Protein AF-0000000066043868 (afdb_homodimer)

Secondary structure (DSSP, 8-state):
-PPPHHHHHHHHHHHHHHHHHT-HHHHHTTEEEEEEEEEESGGG-PPPEEHHHHHHHHHHHHHH-EEEEEEEEEEEEEGGGTEEEEEEEEEEEETTEEEEEEEEEEEEE-TTSSSEEEEEEEE-HHHHHHHHHHHHHHHHHTT---SS---/-PPPHHHHHHHHHHHHHHHHHT-HHHHHTTEEEEEEEEEESGGG-PPPEEHHHHHHHHHHHHHH-EEEEEEEEEEEEEGGGTEEEEEEEEEEEETTEEEEEEEEEEEEE-TTSSSEEEEEEEE-HHHHHHHHHHHHHHHHHTT---SS---

Radius of gyration: 20.14 Å; Cα contacts (8 Å, |Δi|>4): 597; chains: 2; bounding box: 54×50×41 Å

InterPro domains:
  IPR032710 NTF2-like domain superfamily [SSF54427] (1-132)
  IPR050977 Fungal Meroterpenoid Biosynthesis Isomerase [PTHR39598] (10-141)

Sequence (302 aa):
MPAPAEVQAATLEKFIQGWAGWTPDGFLANWSEDCTQKTLPFSSGVPLRTRADTEKLFPVLMSLMSNFTLDIHNVVHDAPQGKAVIYALTKADTPFGPYRNEHAIFLWFNEIGDRVQKIEEMFDAVVMQEFLPKLDKYVADNKMQLGAKFSMPAPAEVQAATLEKFIQGWAGWTPDGFLANWSEDCTQKTLPFSSGVPLRTRADTEKLFPVLMSLMSNFTLDIHNVVHDAPQGKAVIYALTKADTPFGPYRNEHAIFLWFNEIGDRVQKIEEMFDAVVMQEFLPKLDKYVADNKMQLGAKFS

pLDDT: mean 93.19, std 9.61, range [39.97, 98.88]

Organism: Aspergillus novofumigatus (strain IBT 16806) (NCBI:txid1392255)

Nearest PDB structures (foldseek):
  7f0o-assembly1_A  TM=9.649E-01  e=3.159E-27  Aspergillus novofumigatus
  7f11-assembly1_B  TM=9.345E-01  e=1.795E-27  Aspergillus novofumigatus
  7f0z-assembly1_A  TM=9.864E-01  e=2.355E-26  Aspergillus novofumigatus
  7f0y-assembly1_B  TM=9.053E-01  e=1.180E-26  Aspergillus novofumigatus
  7f14-assembly1_B  TM=9.578E-01  e=7.275E-23  Diaporthe longicolla

Solvent-accessible surface area (backbone atoms only — not comparable to full-atom values): 15535 Å² total; per-residue (Å²): 118,55,26,58,53,69,46,34,51,51,33,50,49,48,44,53,50,12,55,52,65,62,39,58,65,50,42,51,64,43,46,37,85,78,14,37,39,35,51,29,53,72,84,71,66,44,67,79,34,44,42,72,53,46,65,45,32,44,51,54,54,47,71,49,42,40,82,62,44,67,45,81,74,44,79,42,55,11,38,86,74,29,33,35,36,36,35,34,38,39,37,28,39,38,95,90,45,78,43,66,48,41,35,45,36,38,39,30,43,37,60,77,10,70,26,38,34,35,38,41,35,31,45,42,41,54,50,47,65,59,46,50,62,53,50,51,50,50,32,60,76,66,69,52,78,45,71,71,69,82,116,119,54,26,58,52,69,44,34,51,51,32,51,49,49,44,52,50,12,56,52,64,63,39,57,66,49,43,50,62,44,44,36,86,79,15,36,39,34,51,29,53,72,84,72,66,46,67,78,33,44,42,72,54,45,65,45,32,44,51,54,55,48,72,50,42,41,80,62,45,67,45,80,76,44,78,42,56,11,38,85,74,30,33,35,37,37,34,34,38,38,37,27,40,38,94,90,43,79,43,66,47,41,35,45,36,38,40,29,42,37,61,76,11,68,27,36,34,37,38,40,33,32,45,42,41,56,50,48,65,59,45,50,61,53,50,52,50,50,34,60,74,65,68,51,78,47,76,68,70,82,118

Foldseek 3Di:
DAADPVLLVVLVVQCVVLVAVLDLCSNCVFADQFEKEAEDDVVVVFDIDGPVLSSLQSNVVSVFWAPKGKAWDDKDDDRVQQKIWTWIWMWTAGPVGIAIKIKIKIFGADRNNRHTRYIYMYIPVVRCVVVLVVVVVVCVVVVHCSPDRRD/DAADPVLLVVLVVQCVVLVAVLDLCSNCVFADQFEKEAEDDVVVVFDIDGPVLSSLQSNVVSVFWAPKGKAWDDKDDDRVQQKIWTWIWMWTAGPVGIAIKIKIKIFGADRNNRHTRYIYMYIPVVRCVVVLVVVVVVCVVVVHCSPDRRD

Structure (mmCIF, N/CA/C/O backbone):
data_AF-0000000066043868-model_v1
#
loop_
_entity.id
_entity.type
_entity.pdbx_description
1 polymer 'Monooxygenase nsrQ'
#
loop_
_atom_site.group_PDB
_atom_site.id
_atom_site.type_symbol
_atom_site.label_atom_id
_atom_site.label_alt_id
_atom_site.label_comp_id
_atom_site.label_asym_id
_atom_site.label_entity_id
_atom_site.label_seq_id
_atom_site.pdbx_PDB_ins_code
_atom_site.Cartn_x
_atom_site.Cartn_y
_atom_site.Cartn_z
_atom_site.occupancy
_atom_site.B_iso_or_equiv
_atom_site.auth_seq_id
_atom_site.auth_comp_id
_atom_site.auth_asym_id
_atom_site.auth_atom_id
_atom_site.pdbx_PDB_model_num
ATOM 1 N N . MET A 1 1 ? -21.188 -10.555 13.32 1 78.5 1 MET A N 1
ATOM 2 C CA . MET A 1 1 ? -21.25 -10.586 11.867 1 78.5 1 MET A CA 1
ATOM 3 C C . MET A 1 1 ? -20.984 -9.203 11.273 1 78.5 1 MET A C 1
ATOM 5 O O . MET A 1 1 ? -21.297 -8.188 11.891 1 78.5 1 MET A O 1
ATOM 9 N N . PRO A 1 2 ? -20.234 -9.211 10.078 1 87.12 2 PRO A N 1
ATOM 10 C CA . PRO A 1 2 ? -19.984 -7.879 9.516 1 87.12 2 PRO A CA 1
ATOM 11 C C . PRO A 1 2 ? -21.281 -7.188 9.07 1 87.12 2 PRO A C 1
ATOM 13 O O . PRO A 1 2 ? -22.266 -7.855 8.773 1 87.12 2 PRO A O 1
ATOM 16 N N . ALA A 1 3 ? -21.297 -5.914 9.156 1 92.94 3 ALA A N 1
ATOM 17 C CA . ALA A 1 3 ? -22.422 -5.086 8.734 1 92.94 3 ALA A CA 1
ATOM 18 C C . ALA A 1 3 ? -22.734 -5.301 7.254 1 92.94 3 ALA A C 1
ATOM 20 O O . ALA A 1 3 ? -21.875 -5.766 6.496 1 92.94 3 ALA A O 1
ATOM 21 N N . PRO A 1 4 ? -23.984 -5.027 6.926 1 96.06 4 PRO A N 1
ATOM 22 C CA . PRO A 1 4 ? -24.328 -5.109 5.504 1 96.06 4 PRO A CA 1
ATOM 23 C C . PRO A 1 4 ? -23.391 -4.285 4.621 1 96.06 4 PRO A C 1
ATOM 25 O O . PRO A 1 4 ? -22.938 -3.217 5.027 1 96.06 4 PRO A O 1
ATOM 28 N N . ALA A 1 5 ? -23.156 -4.801 3.406 1 96.69 5 ALA A N 1
ATOM 29 C CA . ALA A 1 5 ? -22.234 -4.199 2.453 1 96.69 5 ALA A CA 1
ATOM 30 C C . ALA A 1 5 ? -22.609 -2.748 2.166 1 96.69 5 ALA A C 1
ATOM 32 O O . ALA A 1 5 ? -21.734 -1.889 2.037 1 96.69 5 ALA A O 1
ATOM 33 N N . GLU A 1 6 ? -23.859 -2.5 2.062 1 97.56 6 GLU A N 1
ATOM 34 C CA . GLU A 1 6 ? -24.328 -1.166 1.699 1 97.56 6 GLU A CA 1
ATOM 35 C C . GLU A 1 6 ? -24.016 -0.151 2.793 1 97.56 6 GLU A C 1
ATOM 37 O O . GLU A 1 6 ? -23.688 1 2.502 1 97.56 6 GLU A O 1
ATOM 42 N N . VAL A 1 7 ? -24.109 -0.571 4.047 1 98.19 7 VAL A N 1
ATOM 43 C CA . VAL A 1 7 ? -23.781 0.302 5.172 1 98.19 7 VAL A CA 1
ATOM 44 C C . VAL A 1 7 ? -22.297 0.6 5.184 1 98.19 7 VAL A C 1
ATOM 46 O O . VAL A 1 7 ? -21.875 1.754 5.336 1 98.19 7 VAL A O 1
ATOM 49 N N . GLN A 1 8 ? -21.5 -0.396 4.996 1 98.25 8 GLN A N 1
ATOM 50 C CA . GLN A 1 8 ? -20.047 -0.227 4.941 1 98.25 8 GLN A CA 1
ATOM 51 C C . GLN A 1 8 ? -19.656 0.684 3.783 1 98.25 8 GLN A C 1
ATOM 53 O O . GLN A 1 8 ? -18.797 1.557 3.943 1 98.25 8 GLN A O 1
ATOM 58 N N . ALA A 1 9 ? -20.25 0.47 2.65 1 98.31 9 ALA A N 1
ATOM 59 C CA . ALA A 1 9 ? -19.953 1.271 1.469 1 98.31 9 ALA A CA 1
ATOM 60 C C . ALA A 1 9 ? -20.266 2.744 1.705 1 98.31 9 ALA A C 1
ATOM 62 O O . ALA A 1 9 ? -19.531 3.627 1.251 1 98.31 9 ALA A O 1
ATOM 63 N N . ALA A 1 10 ? -21.344 2.986 2.383 1 98.5 10 ALA A N 1
ATOM 64 C CA . ALA A 1 10 ? -21.688 4.363 2.721 1 98.5 10 ALA A CA 1
ATOM 65 C C . ALA A 1 10 ? -20.656 4.984 3.648 1 98.5 10 ALA A C 1
ATOM 67 O O . ALA A 1 10 ? -20.281 6.152 3.484 1 98.5 10 ALA A O 1
ATOM 68 N N . THR A 1 11 ? -20.203 4.223 4.613 1 98.5 11 THR A N 1
ATOM 69 C CA . THR A 1 11 ? -19.156 4.691 5.527 1 98.5 11 THR A CA 1
ATOM 70 C C . THR A 1 11 ? -17.859 4.949 4.777 1 98.5 11 THR A C 1
ATOM 72 O O . THR A 1 11 ? -17.172 5.949 5.027 1 98.5 11 THR A O 1
ATOM 75 N N . LEU A 1 12 ? -17.547 4.051 3.895 1 98.62 12 LEU A N 1
ATOM 76 C CA . LEU A 1 12 ? -16.359 4.215 3.059 1 98.62 12 LEU A CA 1
ATOM 77 C C . LEU A 1 12 ? -16.438 5.504 2.25 1 98.62 12 LEU A C 1
ATOM 79 O O . LEU A 1 12 ? -15.469 6.258 2.18 1 98.62 12 LEU A O 1
ATOM 83 N N . GLU A 1 13 ? -17.562 5.758 1.692 1 98.31 13 GLU A N 1
ATOM 84 C CA . GLU A 1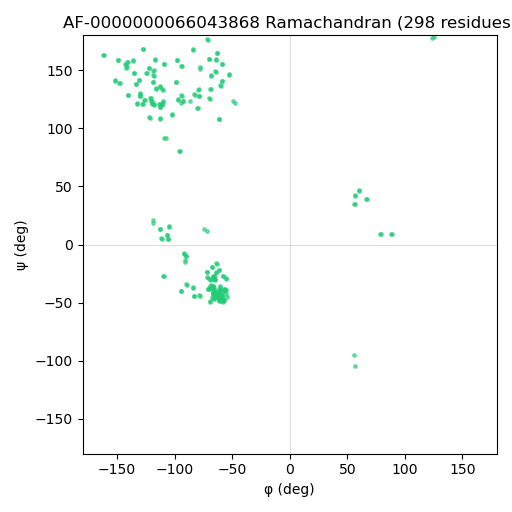 13 ? -17.766 6.984 0.931 1 98.31 13 GLU A CA 1
ATOM 85 C C . GLU A 1 13 ? -17.625 8.219 1.822 1 98.31 13 GLU A C 1
ATOM 87 O O . GLU A 1 13 ? -17.016 9.211 1.428 1 98.31 13 GLU A O 1
ATOM 92 N N . LYS A 1 14 ? -18.172 8.164 2.982 1 98 14 LYS A N 1
ATOM 93 C CA . LYS A 1 14 ? -18.031 9.258 3.936 1 98 14 LYS A CA 1
ATOM 94 C C . LYS A 1 14 ? -16.562 9.492 4.301 1 98 14 LYS A C 1
ATOM 96 O O . LYS A 1 14 ? -16.141 10.633 4.453 1 98 14 LYS A O 1
ATOM 101 N N . PHE A 1 15 ? -15.859 8.445 4.488 1 98.19 15 PHE A N 1
ATOM 102 C CA . PHE A 1 15 ? -14.438 8.547 4.789 1 98.19 15 PHE A CA 1
ATOM 103 C C . PHE A 1 15 ? -13.695 9.266 3.668 1 98.19 15 PHE A C 1
ATOM 105 O O . PHE A 1 15 ? -12.922 10.195 3.924 1 98.19 15 PHE A O 1
ATOM 112 N N . ILE A 1 16 ? -13.945 8.836 2.436 1 98.38 16 ILE A N 1
ATOM 113 C CA . ILE A 1 16 ? -13.289 9.422 1.274 1 98.38 16 ILE A CA 1
ATOM 114 C C . ILE A 1 16 ? -13.672 10.898 1.159 1 98.38 16 ILE A C 1
ATOM 116 O O . ILE A 1 16 ? -12.812 11.742 0.91 1 98.38 16 ILE A O 1
ATOM 120 N N . GLN A 1 17 ? -14.945 11.227 1.379 1 97.75 17 GLN A N 1
ATOM 121 C CA . GLN A 1 17 ? -15.406 12.609 1.325 1 97.75 17 GLN A CA 1
ATOM 122 C C . GLN A 1 17 ? -14.758 13.453 2.422 1 97.75 17 GLN A C 1
ATOM 124 O O . GLN A 1 17 ? -14.375 14.602 2.188 1 97.75 17 GLN A O 1
ATOM 129 N N . GLY A 1 18 ? -14.695 12.898 3.613 1 96.75 18 GLY A N 1
ATOM 130 C CA . GLY A 1 18 ? -13.992 13.586 4.691 1 96.75 18 GLY A CA 1
ATOM 131 C C . GLY A 1 18 ? -12.531 13.844 4.379 1 96.75 18 GLY A C 1
ATOM 132 O O . GLY A 1 18 ? -12.023 14.938 4.652 1 96.75 18 GLY A O 1
ATOM 133 N N . TRP A 1 19 ? -11.883 12.836 3.822 1 96.75 19 TRP A N 1
ATOM 134 C CA . TRP A 1 19 ? -10.492 12.969 3.404 1 96.75 19 TRP A CA 1
ATOM 135 C C . TRP A 1 19 ? -10.344 14.055 2.344 1 96.75 19 TRP A C 1
ATOM 137 O O . TRP A 1 19 ? -9.484 14.93 2.457 1 96.75 19 TRP A O 1
ATOM 147 N N . ALA A 1 20 ? -11.227 14.078 1.383 1 97.06 20 ALA A N 1
ATOM 148 C CA . ALA A 1 20 ? -11.172 15.031 0.277 1 97.06 20 ALA A CA 1
ATOM 149 C C . ALA A 1 20 ? -11.461 16.453 0.76 1 97.06 20 ALA A C 1
ATOM 151 O O . ALA A 1 20 ? -10.891 17.406 0.242 1 97.06 20 ALA A O 1
ATOM 152 N N . GLY A 1 21 ? -12.312 16.562 1.702 1 95.38 21 GLY A N 1
ATOM 153 C CA . GLY A 1 21 ? -12.688 17.859 2.234 1 95.38 21 GLY A CA 1
ATOM 154 C C . GLY A 1 21 ? -11.57 18.531 3.01 1 95.38 21 GLY A C 1
ATOM 155 O O . GLY A 1 21 ? -11.539 19.75 3.121 1 95.38 21 GLY A O 1
ATOM 156 N N . TRP A 1 22 ? -10.766 17.766 3.59 1 95.38 22 TRP A N 1
ATOM 157 C CA . TRP A 1 22 ? -9.516 18.156 4.219 1 95.38 22 TRP A CA 1
ATOM 158 C C . TRP A 1 22 ? -9.766 19.172 5.34 1 95.38 22 TRP A C 1
ATOM 160 O O . TRP A 1 22 ? -9.109 20.203 5.402 1 95.38 22 TRP A O 1
ATOM 170 N N . THR A 1 23 ? -10.727 18.938 6.207 1 93.81 23 THR A N 1
ATOM 171 C CA . THR A 1 23 ? -10.953 19.594 7.488 1 93.81 23 THR A CA 1
ATOM 172 C C . THR A 1 23 ? -10.859 18.594 8.633 1 93.81 23 THR A C 1
ATOM 174 O O . THR A 1 23 ? -11.25 17.438 8.484 1 93.81 23 THR A O 1
ATOM 177 N N . PRO A 1 24 ? -10.352 19.062 9.727 1 90.31 24 PRO A N 1
ATOM 178 C CA . PRO A 1 24 ? -10.188 18.125 10.836 1 90.31 24 PRO A CA 1
ATOM 179 C C . PRO A 1 24 ? -11.508 17.453 11.227 1 90.31 24 PRO A C 1
ATOM 181 O O . PRO A 1 24 ? -11.555 16.234 11.383 1 90.31 24 PRO A O 1
ATOM 184 N N . ASP A 1 25 ? -12.555 18.172 11.383 1 90.94 25 ASP A N 1
ATOM 185 C CA . ASP A 1 25 ? -13.844 17.625 11.789 1 90.94 25 ASP A CA 1
ATOM 186 C C . ASP A 1 25 ? -14.398 16.672 10.727 1 90.94 25 ASP A C 1
ATOM 188 O O . ASP A 1 25 ? -14.906 15.594 11.055 1 90.94 25 ASP A O 1
ATOM 192 N N . GLY A 1 26 ? -14.273 17.062 9.531 1 93.38 26 GLY A N 1
ATOM 193 C CA . GLY A 1 26 ? -14.773 16.234 8.445 1 93.38 26 GLY A CA 1
ATOM 194 C C . GLY A 1 26 ? -14.023 14.914 8.305 1 93.38 26 GLY A C 1
ATOM 195 O O . GLY A 1 26 ? -14.625 13.867 8.078 1 93.38 26 GLY A O 1
ATOM 196 N N . PHE A 1 27 ? -12.758 14.992 8.469 1 93.56 27 PHE A N 1
ATOM 197 C CA . PHE A 1 27 ? -11.906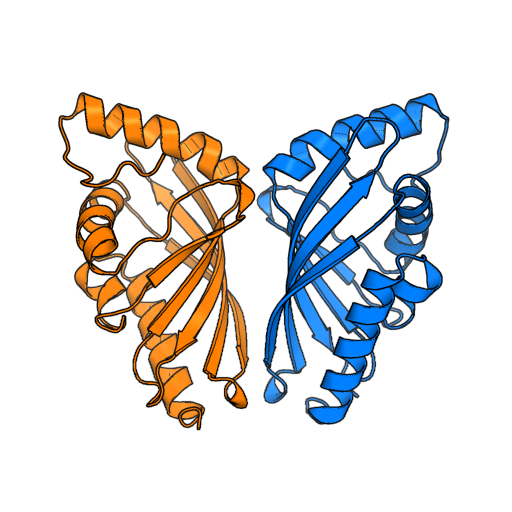 13.82 8.297 1 93.56 27 PHE A CA 1
ATOM 198 C C . PHE A 1 27 ? -12.148 12.812 9.414 1 93.56 27 PHE A C 1
ATOM 200 O O . PHE A 1 27 ? -12.234 11.609 9.156 1 93.56 27 PHE A O 1
ATOM 207 N N . LEU A 1 28 ? -12.344 13.266 10.602 1 94.56 28 LEU A N 1
ATOM 208 C CA . LEU A 1 28 ? -12.438 12.391 11.766 1 94.56 28 LEU A CA 1
ATOM 209 C C . LEU A 1 28 ? -13.883 12 12.039 1 94.56 28 LEU A C 1
ATOM 211 O O . LEU A 1 28 ? -14.156 11.141 12.875 1 94.56 28 LEU A O 1
ATOM 215 N N . ALA A 1 29 ? -14.805 12.602 11.336 1 94.06 29 ALA A N 1
ATOM 216 C CA . ALA A 1 29 ? -16.234 12.508 11.625 1 94.06 29 ALA A CA 1
ATOM 217 C C . ALA A 1 29 ? -16.688 11.055 11.664 1 94.06 29 ALA A C 1
ATOM 219 O O . ALA A 1 29 ? -17.547 10.688 12.469 1 94.06 29 ALA A O 1
ATOM 220 N N . ASN A 1 30 ? -16.016 10.234 10.914 1 94.75 30 ASN A N 1
ATOM 221 C CA . ASN A 1 30 ? -16.531 8.875 10.82 1 94.75 30 ASN A CA 1
ATOM 222 C C . ASN A 1 30 ? -15.586 7.871 11.477 1 94.75 30 ASN A C 1
ATOM 224 O O . ASN A 1 30 ? -15.703 6.664 11.25 1 94.75 30 ASN A O 1
ATOM 228 N N . TRP A 1 31 ? -14.688 8.297 12.188 1 97.44 31 TRP A N 1
ATOM 229 C CA . TRP A 1 31 ? -13.883 7.426 13.031 1 97.44 31 TRP A CA 1
ATOM 230 C C . TRP A 1 31 ? -14.633 7.059 14.305 1 97.44 31 TRP A C 1
ATOM 232 O O . TRP A 1 31 ? -15.281 7.91 14.914 1 97.44 31 TRP A O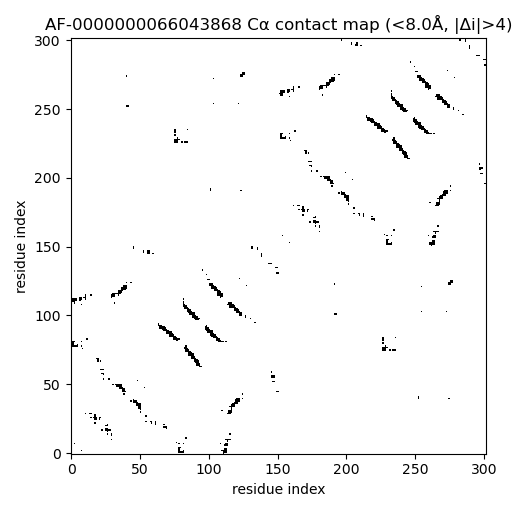 1
ATOM 242 N N . SER A 1 32 ? -14.609 5.812 14.648 1 97.75 32 SER A N 1
ATOM 243 C CA . SER A 1 32 ? -15.133 5.457 15.961 1 97.75 32 SER A CA 1
ATOM 244 C C . SER A 1 32 ? -14.305 6.094 17.078 1 97.75 32 SER A C 1
ATOM 246 O O . SER A 1 32 ? -13.164 6.512 16.844 1 97.75 32 SER A O 1
ATOM 248 N N . GLU A 1 33 ? -14.789 6.129 18.281 1 95.62 33 GLU A N 1
ATOM 249 C CA . GLU A 1 33 ? -14.117 6.766 19.406 1 95.62 33 GLU A CA 1
ATOM 250 C C . GLU A 1 33 ? -12.828 6.039 19.766 1 95.62 33 GLU A C 1
ATOM 252 O O . GLU A 1 33 ? -11.867 6.656 20.234 1 95.62 33 GLU A O 1
ATOM 257 N N . ASP A 1 34 ? -12.797 4.793 19.484 1 96.94 34 ASP A N 1
ATOM 258 C CA . ASP A 1 34 ? -11.633 3.984 19.828 1 96.94 34 ASP A CA 1
ATOM 259 C C . ASP A 1 34 ? -10.789 3.67 18.594 1 96.94 34 ASP A C 1
ATOM 261 O O . ASP A 1 34 ? -9.984 2.736 18.609 1 96.94 34 ASP A O 1
ATOM 265 N N . CYS A 1 35 ? -11.023 4.387 17.531 1 98.06 35 CYS A N 1
ATOM 266 C CA . CYS A 1 35 ? -10.273 4.148 16.312 1 98.06 35 CYS A CA 1
ATOM 267 C C . CYS A 1 35 ? -8.781 4.328 16.531 1 98.06 35 CYS A C 1
ATOM 269 O O . CYS A 1 35 ? -8.359 5.25 17.234 1 98.06 35 CYS A O 1
ATOM 271 N N . THR A 1 36 ? -7.926 3.461 15.914 1 97.94 36 THR A N 1
ATOM 272 C CA . THR A 1 36 ? -6.473 3.578 15.922 1 97.94 36 THR A CA 1
ATOM 273 C C . THR A 1 36 ? -5.922 3.652 14.5 1 97.94 36 THR A C 1
ATOM 275 O O . THR A 1 36 ? -6.547 3.154 13.562 1 97.94 36 THR A O 1
ATOM 278 N N . GLN A 1 37 ? -4.777 4.32 14.398 1 97.12 37 GLN A N 1
ATOM 279 C CA . GLN A 1 37 ? -4.094 4.453 13.117 1 97.12 37 GLN A CA 1
ATOM 280 C C . GLN A 1 37 ? -2.643 3.996 13.219 1 97.12 37 GLN A C 1
ATOM 282 O O . GLN A 1 37 ? -1.895 4.465 14.078 1 97.12 37 GLN A O 1
ATOM 287 N N . LYS A 1 38 ? -2.268 3.102 12.43 1 97.5 38 LYS A N 1
ATOM 288 C CA . LYS A 1 38 ? -0.889 2.637 12.305 1 97.5 38 LYS A CA 1
ATOM 289 C C . LYS A 1 38 ? -0.281 3.07 10.969 1 97.5 38 LYS A C 1
ATOM 291 O O . LYS A 1 38 ? -0.839 2.791 9.906 1 97.5 38 LYS A O 1
ATOM 296 N N . THR A 1 39 ? 0.828 3.789 11.094 1 95.88 39 THR A N 1
ATOM 297 C CA . THR A 1 39 ? 1.566 4.184 9.898 1 95.88 39 THR A CA 1
ATOM 298 C C . THR A 1 39 ? 2.412 3.023 9.375 1 95.88 39 THR A C 1
ATOM 300 O O . THR A 1 39 ? 3.143 2.391 10.141 1 95.88 39 THR A O 1
ATOM 303 N N . LEU A 1 40 ? 2.17 2.828 8.125 1 97.62 40 LEU A N 1
ATOM 304 C CA . LEU A 1 40 ? 3 1.879 7.395 1 97.62 40 LEU A CA 1
ATOM 305 C C . LEU A 1 40 ? 3.91 2.604 6.406 1 97.62 40 LEU A C 1
ATOM 307 O O . LEU A 1 40 ? 3.605 3.717 5.977 1 97.62 40 LEU A O 1
ATOM 311 N N . PRO A 1 41 ? 5.078 1.881 6.078 1 97.38 41 PRO A N 1
ATOM 312 C CA . PRO A 1 41 ? 5.5 0.542 6.492 1 97.38 41 PRO A CA 1
ATOM 313 C C . PRO A 1 41 ? 5.879 0.477 7.973 1 97.38 41 PRO A C 1
ATOM 315 O O . PRO A 1 41 ? 6.176 1.507 8.578 1 97.38 41 PRO A O 1
ATOM 318 N N . PHE A 1 42 ? 5.875 -0.705 8.539 1 96.31 42 PHE A N 1
ATOM 319 C CA . PHE A 1 42 ? 6.277 -0.92 9.922 1 96.31 42 PHE A CA 1
ATOM 320 C C . PHE A 1 42 ? 7.699 -0.429 10.156 1 96.31 42 PHE A C 1
ATOM 322 O O . PHE A 1 42 ? 8.023 0.046 11.25 1 96.31 42 PHE A O 1
ATOM 329 N N . SER A 1 43 ? 8.492 -0.422 9.188 1 92.81 43 SER A N 1
ATOM 330 C CA . SER A 1 43 ? 9.898 -0.041 9.273 1 92.81 43 SER A CA 1
ATOM 331 C C . SER A 1 43 ? 10.047 1.442 9.586 1 92.81 43 SER A C 1
ATOM 333 O O . SER A 1 43 ? 11.125 1.89 9.984 1 92.81 43 SER A O 1
ATOM 335 N N . SER A 1 44 ? 9.047 2.199 9.367 1 90.31 44 SER A N 1
ATOM 336 C CA . SER A 1 44 ? 9.102 3.627 9.664 1 90.31 44 SER A CA 1
ATOM 337 C C . SER A 1 44 ? 9.219 3.877 11.164 1 90.31 44 SER A C 1
ATOM 339 O O . SER A 1 44 ? 9.609 4.969 11.586 1 90.31 44 SER A O 1
ATOM 341 N N . GLY A 1 45 ? 8.703 2.934 11.953 1 90.62 45 GLY A N 1
ATOM 342 C CA . GLY A 1 45 ? 8.844 3.029 13.398 1 90.62 45 GLY A CA 1
ATOM 343 C C . GLY A 1 45 ? 7.859 3.994 14.031 1 90.62 45 GLY A C 1
ATOM 344 O O . GLY A 1 45 ? 7.965 4.309 15.219 1 90.62 45 GLY A O 1
ATOM 345 N N . VAL A 1 46 ? 6.879 4.492 13.281 1 89.19 46 VAL A N 1
ATOM 346 C CA . VAL A 1 46 ? 5.891 5.426 13.812 1 89.19 46 VAL A CA 1
ATOM 347 C C . VAL A 1 46 ? 4.969 4.699 14.789 1 89.19 46 VAL A C 1
ATOM 349 O O . VAL A 1 46 ? 4.422 3.643 14.469 1 89.19 46 VAL A O 1
ATOM 352 N N . PRO A 1 47 ? 4.863 5.199 15.945 1 92 47 PRO A N 1
ATOM 353 C CA . PRO A 1 47 ? 4 4.547 16.938 1 92 47 PRO A CA 1
ATOM 354 C C . PRO A 1 47 ? 2.527 4.555 16.531 1 92 47 PRO A C 1
ATOM 356 O O . PRO A 1 47 ? 2.117 5.379 15.703 1 92 47 PRO A O 1
ATOM 359 N N . LEU A 1 48 ? 1.804 3.594 17.172 1 95.88 48 LEU A N 1
ATOM 360 C CA . LEU A 1 48 ? 0.353 3.58 17.016 1 95.88 48 LEU A CA 1
ATOM 361 C C . LEU A 1 48 ? -0.258 4.879 17.531 1 95.88 48 LEU A C 1
ATOM 363 O O . LEU A 1 48 ? 0.13 5.379 18.594 1 95.88 48 LEU A O 1
ATOM 367 N N . ARG A 1 49 ? -1.247 5.445 16.766 1 94.75 49 ARG A N 1
ATOM 368 C CA . ARG A 1 49 ? -1.952 6.66 17.172 1 94.75 49 ARG A CA 1
ATOM 369 C C . ARG A 1 49 ? -3.4 6.355 17.531 1 94.75 49 ARG A C 1
ATOM 371 O O . ARG A 1 49 ? -4.09 5.629 16.812 1 94.75 49 ARG A O 1
ATOM 378 N N . THR A 1 50 ? -3.783 6.898 18.609 1 95.06 50 THR A N 1
ATOM 379 C CA . THR A 1 50 ? -5.195 6.859 18.969 1 95.06 50 THR A CA 1
ATOM 380 C C . THR A 1 50 ? -5.961 7.992 18.297 1 95.06 50 THR A C 1
ATOM 382 O O . THR A 1 50 ? -5.359 8.891 17.703 1 95.06 50 THR A O 1
ATOM 385 N N . ARG A 1 51 ? -7.277 7.848 18.391 1 94.12 51 ARG A N 1
ATOM 386 C CA . ARG A 1 51 ? -8.086 8.953 17.891 1 94.12 51 ARG A CA 1
ATOM 387 C C . ARG A 1 51 ? -7.727 10.258 18.594 1 94.12 51 ARG A C 1
ATOM 389 O O . ARG A 1 51 ? -7.672 11.312 17.953 1 94.12 51 ARG A O 1
ATOM 396 N N . ALA A 1 52 ? -7.48 10.227 19.859 1 91.38 52 ALA A N 1
ATOM 397 C CA . ALA A 1 52 ? -7.113 11.406 20.641 1 91.38 52 ALA A CA 1
ATOM 398 C C . ALA A 1 52 ? -5.812 12.016 20.125 1 91.38 52 ALA A C 1
ATOM 400 O O . ALA A 1 52 ? -5.691 13.242 20.016 1 91.38 52 ALA A O 1
ATOM 401 N N . ASP A 1 53 ? -4.844 11.211 19.797 1 90.56 53 ASP A N 1
ATOM 402 C CA . ASP A 1 53 ? -3.596 11.688 19.219 1 90.56 53 ASP A CA 1
ATOM 403 C C . ASP A 1 53 ? -3.852 12.391 17.875 1 90.56 53 ASP A C 1
ATOM 405 O O . ASP A 1 53 ? -3.297 13.461 17.625 1 90.56 53 ASP A O 1
ATOM 409 N N . THR A 1 54 ? -4.684 11.781 17.109 1 91.38 54 THR A N 1
ATOM 410 C CA . THR A 1 54 ? -4.984 12.273 15.773 1 91.38 54 THR A CA 1
ATOM 411 C C . THR A 1 54 ? -5.719 13.609 15.844 1 91.38 54 THR A C 1
ATOM 413 O O . THR A 1 54 ? -5.473 14.5 15.023 1 91.38 54 THR A O 1
ATOM 416 N N . GLU A 1 55 ? -6.539 13.758 16.797 1 90.69 55 GLU A N 1
ATOM 417 C CA . GLU A 1 55 ? -7.301 14.992 16.984 1 90.69 55 GLU A CA 1
ATOM 418 C C . GLU A 1 55 ? -6.379 16.172 17.281 1 90.69 55 GLU A C 1
ATOM 420 O O . GLU A 1 55 ? -6.711 17.312 16.984 1 90.69 55 GLU A O 1
ATOM 425 N N . LYS A 1 56 ? -5.25 15.898 17.781 1 86.88 56 LYS A N 1
ATOM 426 C CA . LYS A 1 56 ? -4.285 16.953 18.078 1 86.88 56 LYS A CA 1
ATOM 427 C C . LYS A 1 56 ? -3.375 17.219 16.891 1 86.88 56 LYS A C 1
ATOM 429 O O . LYS A 1 56 ? -3.037 18.375 16.609 1 86.88 56 LYS A O 1
ATOM 434 N N . LEU A 1 57 ? -3.098 16.25 16.203 1 86.56 57 LEU A N 1
ATOM 435 C CA . LEU A 1 57 ? -2.092 16.312 15.141 1 86.56 57 LEU A CA 1
ATOM 436 C C . LEU A 1 57 ? -2.688 16.859 13.852 1 86.56 57 LEU A C 1
ATOM 438 O O . LEU A 1 57 ? -2.096 17.734 13.219 1 86.56 57 LEU A O 1
ATOM 442 N N . PHE A 1 58 ? -3.824 16.438 13.469 1 89.56 58 PHE A N 1
ATOM 443 C CA . PHE A 1 58 ? -4.355 16.672 12.125 1 89.56 58 PHE A CA 1
ATOM 444 C C . PHE A 1 58 ? -4.727 18.141 11.938 1 89.56 58 PHE A C 1
ATOM 446 O O . PHE A 1 58 ? -4.496 18.703 10.867 1 89.56 58 PHE A O 1
ATOM 453 N N . PRO A 1 59 ? -5.301 18.797 13.008 1 88 59 PRO A N 1
ATOM 454 C CA . PRO A 1 59 ? -5.547 20.234 12.82 1 88 59 PRO A CA 1
ATOM 455 C C . PRO A 1 59 ? -4.281 21.016 12.453 1 88 59 PRO A C 1
ATOM 457 O O . PRO A 1 59 ? -4.32 21.891 11.602 1 88 59 PRO A O 1
ATOM 460 N N . VAL A 1 60 ? -3.178 20.672 13.023 1 85.06 60 VAL A N 1
ATOM 461 C CA . VAL A 1 60 ? -1.914 21.344 12.734 1 85.06 60 VAL A CA 1
ATOM 462 C C . VAL A 1 60 ? -1.462 21.016 11.312 1 85.06 60 VAL A C 1
ATOM 464 O O . VAL A 1 60 ? -1.135 21.906 10.531 1 85.06 60 VAL A O 1
ATOM 467 N N . LEU A 1 61 ? -1.475 19.734 10.961 1 89.88 61 LEU A N 1
ATOM 468 C CA . LEU A 1 61 ? -1.062 19.297 9.641 1 89.88 61 LEU A CA 1
ATOM 469 C C . LEU A 1 61 ? -1.92 19.938 8.555 1 89.88 61 LEU A C 1
ATOM 471 O O . LEU A 1 61 ? -1.397 20.422 7.551 1 89.88 61 LEU A O 1
ATOM 475 N N . MET A 1 62 ? -3.193 20 8.789 1 92 62 MET A N 1
ATOM 476 C CA . MET A 1 62 ? -4.137 20.516 7.805 1 92 62 MET A CA 1
ATOM 477 C C . MET A 1 62 ? -3.986 22.031 7.656 1 92 62 MET A C 1
ATOM 479 O O . MET A 1 62 ? -4.234 22.578 6.586 1 92 62 MET A O 1
ATOM 483 N N . SER A 1 63 ? -3.574 22.625 8.695 1 90.5 63 SER A N 1
ATOM 484 C CA . SER A 1 63 ? -3.365 24.062 8.625 1 90.5 63 SER A CA 1
ATOM 485 C C . SER A 1 63 ? -2.143 24.406 7.781 1 90.5 63 SER A C 1
ATOM 487 O O . SER A 1 63 ? -2.033 25.516 7.258 1 90.5 63 SER A O 1
ATOM 489 N N . LEU A 1 64 ? -1.249 23.516 7.656 1 93.12 64 LEU A N 1
ATOM 490 C CA . LEU A 1 64 ? -0.001 23.75 6.934 1 93.12 64 LEU A CA 1
ATOM 491 C C . LEU A 1 64 ? -0.145 23.375 5.465 1 93.12 64 LEU A C 1
ATOM 493 O O . LEU A 1 64 ? 0.723 23.688 4.648 1 93.12 64 LEU A O 1
ATOM 497 N N . MET A 1 65 ? -1.21 22.672 5.137 1 95.44 65 MET A N 1
ATOM 498 C CA . MET A 1 65 ? -1.407 22.188 3.775 1 95.44 65 MET A CA 1
ATOM 499 C C . MET A 1 65 ? -2.572 22.906 3.102 1 95.44 65 MET A C 1
ATOM 501 O O . MET A 1 65 ? -3.717 22.797 3.549 1 95.44 65 MET A O 1
ATOM 505 N N . SER A 1 66 ? -2.238 23.547 2.008 1 96.25 66 SER A N 1
ATOM 506 C CA . SER A 1 66 ? -3.266 24.25 1.245 1 96.25 66 SER A CA 1
ATOM 507 C C . SER A 1 66 ? -3.422 23.656 -0.151 1 96.25 66 SER A C 1
ATOM 509 O O . SER A 1 66 ? -2.555 22.922 -0.616 1 96.25 66 SER A O 1
ATOM 511 N N . ASN A 1 67 ? -4.617 23.922 -0.8 1 97.5 67 ASN A N 1
ATOM 512 C CA . ASN A 1 67 ? -4.902 23.391 -2.133 1 97.5 67 ASN A CA 1
ATOM 513 C C . ASN A 1 67 ? -4.797 21.875 -2.174 1 97.5 67 ASN A C 1
ATOM 515 O O . ASN A 1 67 ? -4.176 21.312 -3.08 1 97.5 67 ASN A O 1
ATOM 519 N N . PHE A 1 68 ? -5.305 21.328 -1.175 1 97.88 68 PHE A N 1
ATOM 520 C CA . PHE A 1 68 ? -5.25 19.875 -1.038 1 97.88 68 PHE A CA 1
ATOM 521 C C . PHE A 1 68 ? -6.125 19.203 -2.084 1 97.88 68 PHE A C 1
ATOM 523 O O . PHE A 1 68 ? -7.27 19.609 -2.303 1 97.88 68 PHE A O 1
ATOM 530 N N . THR A 1 69 ? -5.547 18.156 -2.732 1 98.31 69 THR A N 1
ATOM 531 C CA . THR A 1 69 ? -6.316 17.344 -3.664 1 98.31 69 THR A CA 1
ATOM 532 C C . THR A 1 69 ? -6.137 15.859 -3.359 1 98.31 69 THR A C 1
ATOM 534 O O . THR A 1 69 ? -5.055 15.43 -2.951 1 98.31 69 THR A O 1
ATOM 537 N N . LEU A 1 70 ? -7.18 15.156 -3.488 1 98.38 70 LEU A N 1
ATOM 538 C CA . LEU A 1 70 ? -7.223 13.703 -3.324 1 98.38 70 LEU A CA 1
ATOM 539 C C . LEU A 1 70 ? -7.652 13.023 -4.621 1 98.38 70 LEU A C 1
ATOM 541 O O . LEU A 1 70 ? -8.719 13.328 -5.16 1 98.38 70 LEU A O 1
ATOM 545 N N . ASP A 1 71 ? -6.812 12.156 -5.16 1 98.56 71 ASP A N 1
ATOM 546 C CA . ASP A 1 71 ? -7.113 11.359 -6.344 1 98.56 71 ASP A CA 1
ATOM 547 C C . ASP A 1 71 ? -7.211 9.875 -5.988 1 98.56 71 ASP A C 1
ATOM 549 O O . ASP A 1 71 ? -6.207 9.25 -5.637 1 98.56 71 ASP A O 1
ATOM 553 N N . ILE A 1 72 ? -8.445 9.328 -6.012 1 98.69 72 ILE A N 1
ATOM 554 C CA . ILE A 1 72 ? -8.664 7.914 -5.711 1 98.69 72 ILE A CA 1
ATOM 555 C C . ILE A 1 72 ? -8.336 7.07 -6.941 1 98.69 72 ILE A C 1
ATOM 557 O O . ILE A 1 72 ? -8.984 7.195 -7.98 1 98.69 72 ILE A O 1
ATOM 561 N N . HIS A 1 73 ? -7.375 6.23 -6.812 1 98.69 73 HIS A N 1
ATOM 562 C CA . HIS A 1 73 ? -6.926 5.402 -7.926 1 98.69 73 HIS A CA 1
ATOM 563 C C . HIS A 1 73 ? -7.602 4.035 -7.906 1 98.69 73 HIS A C 1
ATOM 565 O O . HIS A 1 73 ? -7.914 3.479 -8.961 1 98.69 73 HIS A O 1
ATOM 571 N N . ASN A 1 74 ? -7.754 3.484 -6.785 1 98.62 74 ASN A N 1
ATOM 572 C CA . ASN A 1 74 ? -8.32 2.152 -6.625 1 98.62 74 ASN A CA 1
ATOM 573 C C . ASN A 1 74 ? -9.016 2 -5.273 1 98.62 74 ASN A C 1
ATOM 575 O O . ASN A 1 74 ? -8.562 2.553 -4.27 1 98.62 74 ASN A O 1
ATOM 579 N N . VAL A 1 75 ? -10.148 1.304 -5.266 1 98.75 75 VAL A N 1
ATOM 580 C CA . VAL A 1 75 ? -10.859 0.933 -4.043 1 98.75 75 VAL A CA 1
ATOM 581 C C . VAL A 1 75 ? -11.18 -0.561 -4.066 1 98.75 75 VAL A C 1
ATOM 583 O O . VAL A 1 75 ? -11.695 -1.077 -5.059 1 98.75 75 VAL A O 1
ATOM 586 N N . VAL A 1 76 ? -10.805 -1.259 -3.01 1 98.75 76 VAL A N 1
ATOM 587 C CA . VAL A 1 76 ? -11.117 -2.668 -2.797 1 98.75 76 VAL A CA 1
ATOM 588 C C . VAL A 1 76 ? -11.93 -2.828 -1.516 1 98.75 76 VAL A C 1
ATOM 590 O O . VAL A 1 76 ? -11.492 -2.424 -0.438 1 98.75 76 VAL A O 1
ATOM 593 N N . HIS A 1 77 ? -13.125 -3.398 -1.672 1 98.69 77 HIS A N 1
ATOM 594 C CA . HIS A 1 77 ? -14.039 -3.506 -0.544 1 98.69 77 HIS A CA 1
ATOM 595 C C . HIS A 1 77 ? -14.422 -4.957 -0.275 1 98.69 77 HIS A C 1
ATOM 597 O O . HIS A 1 77 ? -15.125 -5.578 -1.072 1 98.69 77 HIS A O 1
ATOM 603 N N . ASP A 1 78 ? -13.922 -5.469 0.833 1 98.25 78 ASP A N 1
ATOM 604 C CA . ASP A 1 78 ? -14.211 -6.809 1.344 1 98.25 78 ASP A CA 1
ATOM 605 C C . ASP A 1 78 ? -15.32 -6.766 2.395 1 98.25 78 ASP A C 1
ATOM 607 O O . ASP A 1 78 ? -15.055 -6.934 3.588 1 98.25 78 ASP A O 1
ATOM 611 N N . ALA A 1 79 ? -16.562 -6.707 1.954 1 97 79 ALA A N 1
ATOM 612 C CA . ALA A 1 79 ? -17.703 -6.492 2.855 1 97 79 ALA A CA 1
ATOM 613 C C . ALA A 1 79 ? -17.875 -7.672 3.811 1 97 79 ALA A C 1
ATOM 615 O O . ALA A 1 79 ? -18.094 -7.484 5.008 1 97 79 ALA A O 1
ATOM 616 N N . PRO A 1 80 ? -17.688 -8.891 3.322 1 96.12 80 PRO A N 1
ATOM 617 C CA . PRO A 1 80 ? -17.875 -10.023 4.234 1 96.12 80 PRO A CA 1
ATOM 618 C C . PRO A 1 80 ? -16.906 -9.992 5.414 1 96.12 80 PRO A C 1
ATOM 620 O O . PRO A 1 80 ? -17.172 -10.594 6.457 1 96.12 80 PRO A O 1
ATOM 623 N N . GLN A 1 81 ? -15.773 -9.273 5.246 1 97.25 81 GLN A N 1
ATOM 624 C CA . GLN A 1 81 ? -14.805 -9.242 6.34 1 97.25 81 GLN A CA 1
ATOM 625 C C . GLN A 1 81 ? -14.734 -7.855 6.973 1 97.25 81 GLN A C 1
ATOM 627 O O . GLN A 1 81 ? -13.883 -7.602 7.824 1 97.25 81 GLN A O 1
ATOM 632 N N . GLY A 1 82 ? -15.578 -6.949 6.562 1 97.94 82 GLY A N 1
ATOM 633 C CA . GLY A 1 82 ? -15.664 -5.629 7.168 1 97.94 82 GLY A CA 1
ATOM 634 C C . GLY A 1 82 ? -14.414 -4.793 6.945 1 97.94 82 GLY A C 1
ATOM 635 O O . GLY A 1 82 ? -13.961 -4.098 7.855 1 97.94 82 GLY A O 1
ATOM 636 N N . LYS A 1 83 ? -13.812 -4.879 5.711 1 98.25 83 LYS A N 1
ATOM 637 C CA . LYS A 1 83 ? -12.562 -4.18 5.418 1 98.25 83 LYS A CA 1
ATOM 638 C C . LYS A 1 83 ? -12.617 -3.502 4.055 1 98.25 83 LYS A C 1
ATOM 640 O O . LYS A 1 83 ? -13.422 -3.883 3.197 1 98.25 83 LYS A O 1
ATOM 645 N N . ALA A 1 84 ? -11.781 -2.525 3.898 1 98.75 84 ALA A N 1
ATOM 646 C CA . ALA A 1 84 ? -11.562 -1.903 2.598 1 98.75 84 ALA A CA 1
ATOM 647 C C . ALA A 1 84 ? -10.125 -1.394 2.471 1 98.75 84 ALA A C 1
ATOM 649 O O . ALA A 1 84 ? -9.422 -1.254 3.471 1 98.75 84 ALA A O 1
ATOM 650 N N . VAL A 1 85 ? -9.711 -1.23 1.288 1 98.88 85 VAL A N 1
ATOM 651 C CA . VAL A 1 85 ? -8.414 -0.621 0.999 1 98.88 85 VAL A CA 1
ATOM 652 C C . VAL A 1 85 ? -8.57 0.425 -0.103 1 98.88 85 VAL A C 1
ATOM 654 O O . VAL A 1 85 ? -9.297 0.206 -1.077 1 98.88 85 VAL A O 1
ATOM 657 N N . ILE A 1 86 ? -7.91 1.567 0.055 1 98.81 86 ILE A N 1
ATOM 658 C CA . ILE A 1 86 ? -7.879 2.641 -0.932 1 98.81 86 ILE A CA 1
ATOM 659 C C . ILE A 1 86 ? -6.438 2.914 -1.354 1 98.81 86 ILE A C 1
ATOM 661 O O . ILE A 1 86 ? -5.547 3.027 -0.507 1 98.81 86 ILE A O 1
ATOM 665 N N . TYR A 1 87 ? -6.141 2.885 -2.59 1 98.88 87 TYR A N 1
ATOM 666 C CA . TYR A 1 87 ? -4.918 3.496 -3.105 1 98.88 87 TYR A CA 1
ATOM 667 C C . TYR A 1 87 ? -5.195 4.895 -3.648 1 98.88 87 TYR A C 1
ATOM 669 O O . TYR A 1 87 ? -6.043 5.066 -4.527 1 98.88 87 TYR A O 1
ATOM 677 N N . ALA A 1 88 ? -4.492 5.848 -3.156 1 98.7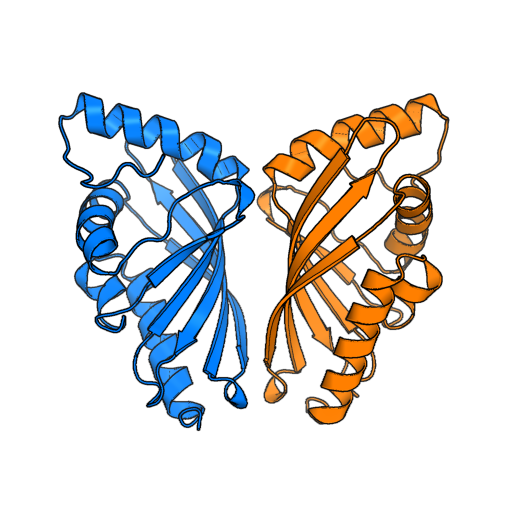5 88 ALA A N 1
ATOM 678 C CA . ALA A 1 88 ? -4.801 7.234 -3.492 1 98.75 88 ALA A CA 1
ATOM 679 C C . ALA A 1 88 ? -3.523 8.062 -3.645 1 98.75 88 ALA A C 1
ATOM 681 O O . ALA A 1 88 ? -2.465 7.676 -3.141 1 98.75 88 ALA A O 1
ATOM 682 N N . LEU A 1 89 ? -3.652 9.094 -4.41 1 98.75 89 LEU A N 1
ATOM 683 C CA . LEU A 1 89 ? -2.623 10.117 -4.551 1 98.75 89 LEU A CA 1
ATOM 684 C C . LEU A 1 89 ? -3.096 11.445 -3.965 1 98.75 89 LEU A C 1
ATOM 686 O O . LEU A 1 89 ? -4.25 11.836 -4.152 1 98.75 89 LEU A O 1
ATOM 690 N N . THR A 1 90 ? -2.213 12.078 -3.232 1 98.25 90 THR A N 1
ATOM 691 C CA . THR A 1 90 ? -2.547 13.367 -2.648 1 98.25 90 THR A CA 1
ATOM 692 C C . THR A 1 90 ? -1.523 14.43 -3.053 1 98.25 90 THR A C 1
ATOM 694 O O . THR A 1 90 ? -0.349 14.117 -3.258 1 98.25 90 THR A O 1
ATOM 697 N N . LYS A 1 91 ? -2.01 15.641 -3.184 1 98.19 91 LYS A N 1
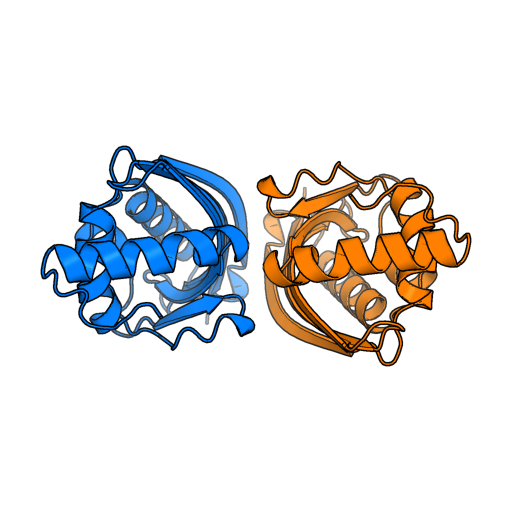ATOM 698 C CA . LYS A 1 91 ? -1.185 16.812 -3.441 1 98.19 91 LYS A CA 1
ATOM 699 C C . LYS A 1 91 ? -1.604 17.984 -2.557 1 98.19 91 LYS A C 1
ATOM 701 O O . LYS A 1 91 ? -2.779 18.109 -2.207 1 98.19 91 LYS A O 1
ATOM 706 N N . ALA A 1 92 ? -0.655 18.766 -2.211 1 98.12 92 ALA A N 1
ATOM 707 C CA . ALA A 1 92 ? -0.898 20 -1.457 1 98.12 92 ALA A CA 1
ATOM 708 C C . ALA A 1 92 ? 0.288 20.953 -1.565 1 98.12 92 ALA A C 1
ATOM 710 O O . ALA A 1 92 ? 1.354 20.562 -2.057 1 98.12 92 ALA A O 1
ATOM 711 N N . ASP A 1 93 ? 0.042 22.172 -1.236 1 97.88 93 ASP A N 1
ATOM 712 C CA . ASP A 1 93 ? 1.109 23.141 -1.016 1 97.88 93 ASP A CA 1
ATOM 713 C C . ASP A 1 93 ? 1.411 23.297 0.474 1 97.88 93 ASP A C 1
ATOM 715 O O . ASP A 1 93 ? 0.497 23.297 1.301 1 97.88 93 ASP A O 1
ATOM 719 N N . THR A 1 94 ? 2.707 23.406 0.842 1 96.5 94 THR A N 1
ATOM 720 C CA . THR A 1 94 ? 3.127 23.688 2.213 1 96.5 94 THR A CA 1
ATOM 721 C C . THR A 1 94 ? 4.07 24.875 2.266 1 96.5 94 THR A C 1
ATOM 723 O O . THR A 1 94 ? 4.566 25.328 1.232 1 96.5 94 THR A O 1
ATOM 726 N N . PRO A 1 95 ? 4.367 25.406 3.434 1 94.44 95 PRO A N 1
ATOM 727 C CA . PRO A 1 95 ? 5.309 26.531 3.562 1 94.44 95 PRO A CA 1
ATOM 728 C C . PRO A 1 95 ? 6.723 26.156 3.121 1 94.44 95 PRO A C 1
ATOM 730 O O . PRO A 1 95 ? 7.539 27.047 2.85 1 94.44 95 PRO A O 1
ATOM 733 N N . PHE A 1 96 ? 7.051 24.969 3 1 91.19 96 PHE A N 1
ATOM 734 C CA . PHE A 1 96 ? 8.406 24.562 2.66 1 91.19 96 PHE A CA 1
ATOM 735 C C . PHE A 1 96 ? 8.422 23.797 1.341 1 91.19 96 PHE A C 1
ATOM 737 O O . PHE A 1 96 ? 9.344 23.016 1.08 1 91.19 96 PHE A O 1
ATOM 744 N N . GLY A 1 97 ? 7.352 23.938 0.509 1 93.94 97 GLY A N 1
ATOM 745 C CA . GLY A 1 97 ? 7.324 23.406 -0.843 1 93.94 97 GLY A CA 1
ATOM 746 C C . GLY A 1 97 ? 6.137 22.5 -1.102 1 93.94 97 GLY A C 1
ATOM 747 O O . GLY A 1 97 ? 5.332 22.25 -0.201 1 93.94 97 GLY A O 1
ATOM 748 N N . PRO A 1 98 ? 6.074 22.016 -2.352 1 96.81 98 PRO A N 1
ATOM 749 C CA . PRO A 1 98 ? 4.957 21.141 -2.715 1 96.81 98 PRO A CA 1
ATOM 750 C C . PRO A 1 98 ? 5.02 19.797 -2.016 1 96.81 98 PRO A C 1
ATOM 752 O O . PRO A 1 98 ? 6.105 19.297 -1.711 1 96.81 98 PRO A O 1
ATOM 755 N N . TYR A 1 99 ? 3.889 19.281 -1.701 1 97 99 TYR A N 1
ATOM 756 C CA . TYR A 1 99 ? 3.701 17.953 -1.137 1 97 99 TYR A CA 1
ATOM 757 C C . TYR A 1 99 ? 2.967 17.047 -2.115 1 97 99 TYR A C 1
ATOM 759 O O . TYR A 1 99 ? 1.899 17.391 -2.621 1 97 99 TYR A O 1
ATOM 767 N N . ARG A 1 100 ? 3.531 15.938 -2.523 1 97.81 100 ARG A N 1
ATOM 768 C CA . ARG A 1 100 ? 2.934 14.883 -3.326 1 97.81 100 ARG A CA 1
ATOM 769 C C . ARG A 1 100 ? 3.213 13.508 -2.719 1 97.81 100 ARG A C 1
ATOM 771 O O . ARG A 1 100 ? 4.367 13.148 -2.492 1 97.81 100 ARG A O 1
ATOM 778 N N . ASN A 1 101 ? 2.164 12.844 -2.436 1 98 101 ASN A N 1
ATOM 779 C CA . ASN A 1 101 ? 2.346 11.555 -1.777 1 98 101 ASN A CA 1
ATOM 780 C C . ASN A 1 101 ? 1.355 10.516 -2.299 1 98 101 ASN A C 1
ATOM 782 O O . ASN A 1 101 ? 0.333 10.867 -2.891 1 98 101 ASN A O 1
ATOM 786 N N . GLU A 1 102 ? 1.66 9.273 -2.174 1 98.56 102 GLU A N 1
ATOM 787 C CA . GLU A 1 102 ? 0.79 8.141 -2.469 1 98.56 102 GLU A CA 1
ATOM 788 C C . GLU A 1 102 ? 0.532 7.305 -1.219 1 98.56 102 GLU A C 1
ATOM 790 O O . GLU A 1 102 ? 1.364 7.266 -0.31 1 98.56 102 GLU A O 1
ATOM 795 N N . HIS A 1 103 ? -0.687 6.664 -1.184 1 97.69 103 HIS A N 1
ATOM 796 C CA . HIS A 1 103 ? -1.163 5.992 0.021 1 97.69 103 HIS A CA 1
ATOM 797 C C . HIS A 1 103 ? -1.873 4.688 -0.318 1 97.69 103 HIS A C 1
ATOM 799 O O . HIS A 1 103 ? -2.721 4.648 -1.212 1 97.69 103 HIS A O 1
ATOM 805 N N . ALA A 1 104 ? -1.488 3.652 0.315 1 98.81 104 ALA A N 1
ATOM 806 C CA . ALA A 1 104 ? -2.369 2.498 0.473 1 98.81 104 ALA A CA 1
ATOM 807 C C . ALA A 1 104 ? -2.975 2.459 1.874 1 98.81 104 ALA A C 1
ATOM 809 O O . ALA A 1 104 ? -2.268 2.219 2.855 1 98.81 104 ALA A O 1
ATOM 810 N N . ILE A 1 105 ? -4.258 2.676 1.974 1 98.75 105 ILE A N 1
ATOM 811 C CA . ILE A 1 105 ? -4.918 2.795 3.27 1 98.75 105 ILE A CA 1
ATOM 812 C C . ILE A 1 105 ? -5.852 1.606 3.484 1 98.75 105 ILE A C 1
ATOM 814 O O . ILE A 1 105 ? -6.797 1.408 2.723 1 98.75 105 ILE A O 1
ATOM 818 N N . PHE A 1 106 ? -5.582 0.832 4.492 1 98.88 106 PHE A N 1
ATOM 819 C CA . PHE A 1 106 ? -6.43 -0.272 4.926 1 98.88 106 PHE A CA 1
ATOM 820 C C . PHE A 1 106 ? -7.387 0.18 6.02 1 98.88 106 PHE A C 1
ATOM 822 O O . PHE A 1 106 ? -6.965 0.763 7.02 1 98.88 106 PHE A O 1
ATOM 829 N N . LEU A 1 107 ? -8.656 -0.081 5.832 1 98.81 107 LEU A N 1
ATOM 830 C CA . LEU A 1 107 ? -9.703 0.311 6.777 1 98.81 107 LEU A CA 1
ATOM 831 C C . LEU A 1 107 ? -10.43 -0.913 7.324 1 98.81 107 LEU A C 1
ATOM 833 O O . LEU A 1 107 ? -10.695 -1.863 6.586 1 98.81 107 LEU A O 1
ATOM 837 N N . TRP A 1 108 ? -10.727 -0.87 8.586 1 98.75 108 TRP A N 1
ATOM 838 C CA . TRP A 1 108 ? -11.664 -1.793 9.227 1 98.75 108 TRP A CA 1
ATOM 839 C C . TRP A 1 108 ? -12.883 -1.051 9.766 1 98.75 108 TRP A C 1
ATOM 841 O O . TRP A 1 108 ? -12.75 0.001 10.391 1 98.75 108 TRP A O 1
ATOM 851 N N . PHE A 1 109 ? -14.016 -1.607 9.5 1 98.56 109 PHE A N 1
ATOM 852 C CA . PHE A 1 109 ? -15.258 -1.017 9.984 1 98.56 109 PHE A CA 1
ATOM 853 C C . PHE A 1 109 ? -15.672 -1.645 11.312 1 98.56 109 PHE A C 1
ATOM 855 O O . PHE A 1 109 ? -15.305 -2.781 11.609 1 98.56 109 PHE A O 1
ATOM 862 N N . ASN A 1 110 ? -16.4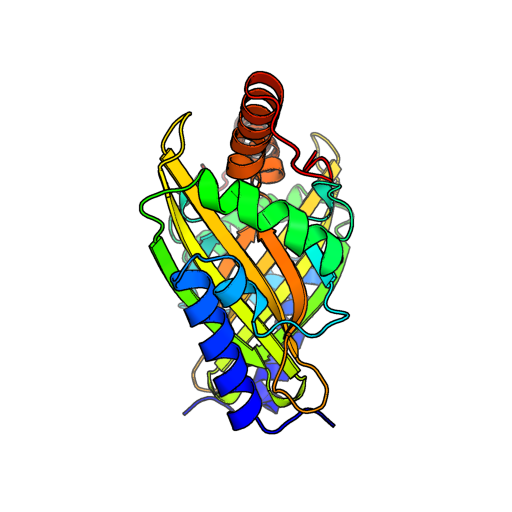06 -0.878 12.078 1 97.5 110 ASN A N 1
ATOM 863 C CA . ASN A 1 110 ? -16.969 -1.462 13.289 1 97.5 110 ASN A CA 1
ATOM 864 C C . ASN A 1 110 ? -18.094 -2.441 12.977 1 97.5 110 ASN A C 1
ATOM 866 O O . ASN A 1 110 ? -18.469 -2.609 11.812 1 97.5 110 ASN A O 1
ATOM 870 N N . GLU A 1 111 ? -18.641 -3.082 13.953 1 95.69 111 GLU A N 1
ATOM 871 C CA . GLU A 1 111 ? -19.578 -4.188 13.789 1 95.69 111 GLU A CA 1
ATOM 872 C C . GLU A 1 111 ? -20.828 -3.742 13.023 1 95.69 111 GLU A C 1
ATOM 874 O O . GLU A 1 111 ? -21.344 -4.48 12.18 1 95.69 111 GLU A O 1
ATOM 879 N N . ILE A 1 112 ? -21.297 -2.572 13.281 1 96.38 112 ILE A N 1
ATOM 880 C CA . ILE A 1 112 ? -22.547 -2.141 12.656 1 96.38 112 ILE A CA 1
ATOM 881 C C . ILE A 1 112 ? -22.234 -1.448 11.328 1 96.38 112 ILE A C 1
ATOM 883 O O . ILE A 1 112 ? -23.156 -1.112 10.57 1 96.38 112 ILE A O 1
ATOM 887 N N . GLY A 1 113 ? -20.984 -1.149 11 1 97.81 113 GLY A N 1
ATOM 888 C CA . GLY A 1 113 ? -20.516 -0.75 9.68 1 97.81 113 GLY A CA 1
ATOM 889 C C . GLY A 1 113 ? -20.594 0.747 9.445 1 97.81 113 GLY A C 1
ATOM 890 O O . GLY A 1 113 ? -20.328 1.224 8.344 1 97.81 113 GLY A O 1
ATOM 891 N N . ASP A 1 114 ? -20.891 1.529 10.469 1 97.69 114 ASP A N 1
ATOM 892 C CA . ASP A 1 114 ? -21.141 2.943 10.219 1 97.69 114 ASP A CA 1
ATOM 893 C C . ASP A 1 114 ? -19.984 3.809 10.68 1 97.69 114 ASP A C 1
ATOM 895 O O . ASP A 1 114 ? -20.047 5.039 10.625 1 97.69 114 ASP A O 1
ATOM 899 N N . ARG A 1 115 ? -18.875 3.184 11.141 1 98.38 115 ARG A N 1
ATOM 900 C CA . ARG A 1 115 ? -17.656 3.889 11.523 1 98.38 115 ARG A CA 1
ATOM 901 C C . ARG A 1 115 ? -16.422 3.111 11.109 1 98.38 115 ARG A C 1
ATOM 903 O O . ARG A 1 115 ? -16.453 1.882 11.008 1 98.38 115 ARG A O 1
ATOM 910 N N . VAL A 1 116 ? -15.375 3.873 10.891 1 98.5 116 VAL A N 1
ATOM 911 C CA . VAL A 1 116 ? -14.047 3.283 10.742 1 98.5 116 VAL A CA 1
ATOM 912 C C . VAL A 1 116 ? -13.445 3.035 12.125 1 98.5 116 VAL A C 1
ATOM 914 O O . VAL A 1 116 ? -13.383 3.945 12.953 1 98.5 116 VAL A O 1
ATOM 917 N N . GLN A 1 117 ? -12.969 1.852 12.344 1 98.19 117 GLN A N 1
ATOM 918 C CA . GLN A 1 117 ? -12.508 1.474 13.672 1 98.19 117 GLN A CA 1
ATOM 919 C C . GLN A 1 117 ? -10.984 1.318 13.703 1 98.19 117 GLN A C 1
ATOM 921 O O . GLN A 1 117 ? -10.367 1.424 14.766 1 98.19 117 GLN A O 1
ATOM 926 N N . LYS A 1 118 ? -10.367 0.997 12.633 1 98.56 118 LYS A N 1
ATOM 927 C CA . LYS A 1 118 ? -8.93 0.777 12.531 1 98.56 118 LYS A CA 1
ATOM 928 C C . LYS A 1 118 ? -8.406 1.184 11.156 1 98.56 118 LYS A C 1
ATOM 930 O O . LYS A 1 118 ? -9.062 0.943 10.141 1 98.56 118 LYS A O 1
ATOM 935 N N . ILE A 1 119 ? -7.238 1.82 11.18 1 98.62 119 ILE A N 1
ATOM 936 C CA . ILE A 1 119 ? -6.586 2.271 9.953 1 98.62 119 ILE A CA 1
ATOM 937 C C . ILE A 1 119 ? -5.129 1.812 9.945 1 98.62 119 ILE A C 1
ATOM 939 O O . ILE A 1 119 ? -4.418 1.971 10.938 1 98.62 119 ILE A O 1
ATOM 943 N N . GLU A 1 120 ? -4.68 1.217 8.914 1 98.69 120 GLU A N 1
ATOM 944 C CA . GLU A 1 120 ? -3.27 1.034 8.578 1 98.69 120 GLU A CA 1
ATOM 945 C C . GLU A 1 120 ? -2.934 1.673 7.234 1 98.69 120 GLU A C 1
ATOM 947 O O . GLU A 1 120 ? -3.578 1.383 6.227 1 98.69 120 GLU A O 1
ATOM 952 N N . GLU A 1 121 ? -1.973 2.561 7.277 1 98.31 121 GLU A N 1
ATOM 953 C CA . GLU A 1 121 ? -1.709 3.344 6.074 1 98.31 121 GLU A CA 1
ATOM 954 C C . GLU A 1 121 ? -0.233 3.285 5.691 1 98.31 121 GLU A C 1
ATOM 956 O O . GLU A 1 121 ? 0.633 3.699 6.465 1 98.31 121 GLU A O 1
ATOM 961 N N . MET A 1 122 ? -0.022 2.799 4.484 1 98.62 122 MET A N 1
ATOM 962 C CA . MET A 1 122 ? 1.318 2.826 3.908 1 98.62 122 MET A CA 1
ATOM 963 C C . MET A 1 122 ? 1.523 4.082 3.066 1 98.62 122 MET A C 1
ATOM 965 O O . MET A 1 122 ? 0.764 4.336 2.129 1 98.62 122 MET A O 1
ATOM 969 N N . PHE A 1 123 ? 2.545 4.82 3.438 1 97.56 123 PHE A N 1
ATOM 970 C CA . PHE A 1 123 ? 2.941 6.012 2.693 1 97.56 123 PHE A CA 1
ATOM 971 C C . PHE A 1 123 ? 4.094 5.699 1.745 1 97.56 123 PHE A C 1
ATOM 973 O O . PHE A 1 123 ? 4.758 4.672 1.886 1 97.56 123 PHE A O 1
ATOM 980 N N . ASP A 1 124 ? 4.238 6.551 0.735 1 97.12 124 ASP A N 1
ATOM 981 C CA . ASP A 1 124 ? 5.539 6.609 0.072 1 97.12 124 ASP A CA 1
ATOM 982 C C . ASP A 1 124 ? 6.633 7.047 1.045 1 97.12 124 ASP A C 1
ATOM 984 O O . ASP A 1 124 ? 6.727 8.227 1.394 1 97.12 124 ASP A O 1
ATOM 988 N N . ALA A 1 125 ? 7.434 6.121 1.389 1 94.12 125 ALA A N 1
ATOM 989 C CA . ALA A 1 125 ? 8.391 6.34 2.473 1 94.12 125 ALA A CA 1
ATOM 990 C C . ALA A 1 125 ? 9.43 7.383 2.086 1 94.12 125 ALA A C 1
ATOM 992 O O . ALA A 1 125 ? 9.93 8.125 2.939 1 94.12 125 ALA A O 1
ATOM 993 N N . VAL A 1 126 ? 9.734 7.504 0.828 1 94.31 126 VAL A N 1
ATOM 994 C CA . VAL A 1 126 ? 10.703 8.492 0.364 1 94.31 126 VAL A CA 1
ATOM 995 C C . VAL A 1 126 ? 10.148 9.898 0.579 1 94.31 126 VAL A C 1
ATOM 997 O O . VAL A 1 126 ? 10.859 10.781 1.058 1 94.31 126 VAL A O 1
ATOM 1000 N N . VAL A 1 127 ? 8.922 10.062 0.294 1 94.88 127 VAL A N 1
ATOM 1001 C CA . VAL A 1 127 ? 8.273 11.352 0.48 1 94.88 127 VAL A CA 1
ATOM 1002 C C . VAL A 1 127 ? 8.203 11.688 1.969 1 94.88 127 VAL A C 1
ATOM 1004 O O . VAL A 1 127 ? 8.484 12.82 2.369 1 94.88 127 VAL A O 1
ATOM 1007 N N . MET A 1 128 ? 7.883 10.695 2.793 1 93.56 128 MET A N 1
ATOM 1008 C CA . MET A 1 128 ? 7.754 10.922 4.23 1 93.56 128 MET A CA 1
ATOM 1009 C C . MET A 1 128 ? 9.102 11.281 4.848 1 93.56 128 MET A C 1
ATOM 1011 O O . MET A 1 128 ? 9.172 12.148 5.723 1 93.56 128 MET A O 1
ATOM 1015 N N . GLN A 1 129 ? 10.148 10.68 4.379 1 91.38 129 GLN A N 1
ATOM 1016 C CA . GLN A 1 129 ? 11.484 10.945 4.898 1 91.38 129 GLN A CA 1
ATOM 1017 C C . GLN A 1 129 ? 11.906 12.383 4.602 1 91.38 129 GLN A C 1
ATOM 1019 O O . GLN A 1 129 ? 12.68 12.977 5.359 1 91.38 129 GLN A O 1
ATOM 1024 N N . GLU A 1 130 ? 11.43 12.867 3.564 1 92.38 130 GLU A N 1
ATOM 1025 C CA . GLU A 1 130 ? 11.75 14.242 3.203 1 92.38 130 GLU A CA 1
ATOM 1026 C C . GLU A 1 130 ? 10.836 15.227 3.922 1 92.38 130 GLU A C 1
ATOM 1028 O O . GLU A 1 130 ? 11.273 16.297 4.34 1 92.38 130 GLU A O 1
ATOM 1033 N N . PHE A 1 131 ? 9.641 14.898 4.082 1 93.44 131 PHE A N 1
ATOM 1034 C CA . PHE A 1 131 ? 8.602 15.797 4.566 1 93.44 131 PHE A CA 1
ATOM 1035 C C . PHE A 1 131 ? 8.68 15.961 6.078 1 93.44 131 PHE A C 1
ATOM 1037 O O . PHE A 1 131 ? 8.586 17.078 6.594 1 93.44 131 PHE A O 1
ATOM 1044 N N . LEU A 1 132 ? 8.883 14.898 6.773 1 89.12 132 LEU A N 1
ATOM 1045 C CA . LEU A 1 132 ? 8.727 14.891 8.227 1 89.12 132 LEU A CA 1
ATOM 1046 C C . LEU A 1 132 ? 9.773 15.789 8.883 1 89.12 132 LEU A C 1
ATOM 1048 O O . LEU A 1 132 ? 9.445 16.578 9.773 1 89.12 132 LEU A O 1
ATOM 1052 N N . PRO A 1 133 ? 11.062 15.719 8.516 1 90.44 133 PRO A N 1
ATOM 1053 C CA . PRO A 1 133 ? 12.047 16.625 9.109 1 90.44 133 PRO A CA 1
ATOM 1054 C C . PRO A 1 133 ? 11.734 18.094 8.844 1 90.44 133 PRO A C 1
ATOM 1056 O O . PRO A 1 133 ? 11.977 18.953 9.711 1 90.44 133 PRO A O 1
ATOM 1059 N N . LYS A 1 134 ? 11.219 18.391 7.684 1 91.56 134 LYS A N 1
ATOM 1060 C CA . LYS A 1 134 ? 10.828 19.75 7.359 1 91.56 134 LYS A CA 1
ATOM 1061 C C . LYS A 1 134 ? 9.656 20.219 8.219 1 91.56 134 LYS A C 1
ATOM 1063 O O . LYS A 1 134 ? 9.633 21.359 8.672 1 91.56 134 LYS A O 1
ATOM 1068 N N . LEU A 1 135 ? 8.742 19.328 8.383 1 89 135 LEU A N 1
ATOM 1069 C CA . LEU A 1 135 ? 7.602 19.625 9.242 1 89 135 LEU A CA 1
ATOM 1070 C C . LEU A 1 135 ? 8.055 19.891 10.672 1 89 135 LEU A C 1
ATOM 1072 O O . LEU A 1 135 ? 7.641 20.891 11.281 1 89 135 LEU A O 1
ATOM 1076 N N . ASP A 1 136 ? 8.875 19.047 11.188 1 86.94 136 ASP A N 1
ATOM 1077 C CA . ASP A 1 136 ? 9.367 19.203 12.555 1 86.94 136 ASP A CA 1
ATOM 1078 C C . ASP A 1 136 ? 10.094 20.531 12.727 1 86.94 136 ASP A C 1
ATOM 1080 O O . ASP A 1 136 ? 9.891 21.219 13.727 1 86.94 136 ASP A O 1
ATOM 1084 N N . LYS A 1 137 ? 10.938 20.812 11.836 1 89.81 137 LYS A N 1
ATOM 1085 C CA . LYS A 1 137 ? 11.68 22.078 11.883 1 89.81 137 LYS A CA 1
ATOM 1086 C C . LYS A 1 137 ? 10.742 23.266 11.852 1 89.81 137 LYS A C 1
ATOM 1088 O O . LYS A 1 137 ? 10.914 24.219 12.617 1 89.81 137 LYS A O 1
ATOM 1093 N N . TYR A 1 138 ? 9.797 23.219 10.969 1 89.38 138 TYR A N 1
ATOM 1094 C CA . TYR A 1 138 ? 8.852 24.312 10.844 1 89.38 138 TYR A CA 1
ATOM 1095 C C . TYR A 1 138 ? 8.055 24.5 12.125 1 89.38 138 TYR A C 1
ATOM 1097 O O . TYR A 1 138 ? 7.867 25.625 12.586 1 89.38 138 TYR A O 1
ATOM 1105 N N . VAL A 1 139 ? 7.59 23.453 12.664 1 85.75 139 VAL A N 1
ATOM 1106 C CA . VAL A 1 139 ? 6.793 23.469 13.891 1 85.75 139 VAL A CA 1
ATOM 1107 C C . VAL A 1 139 ? 7.637 24.016 15.039 1 85.75 139 VAL A C 1
ATOM 1109 O O . VAL A 1 139 ? 7.164 24.844 15.828 1 85.75 139 VAL A O 1
ATOM 1112 N N . ALA A 1 140 ? 8.797 23.578 15.125 1 86.31 140 ALA A N 1
ATOM 1113 C CA . ALA A 1 140 ? 9.711 24.062 16.156 1 86.31 140 ALA A CA 1
ATOM 1114 C C . ALA A 1 140 ? 9.984 25.547 15.992 1 86.31 140 ALA A C 1
ATOM 1116 O O . ALA A 1 140 ? 9.93 26.312 16.969 1 86.31 140 ALA A O 1
ATOM 1117 N N . ASP A 1 141 ? 10.242 25.922 14.781 1 89.69 141 ASP A N 1
ATOM 1118 C CA . ASP A 1 141 ? 10.594 27.297 14.477 1 89.69 141 ASP A CA 1
ATOM 1119 C C . ASP A 1 141 ? 9.422 28.234 14.758 1 89.69 141 ASP A C 1
ATOM 1121 O O . ASP A 1 141 ? 9.617 29.406 15.086 1 89.69 141 ASP A O 1
ATOM 1125 N N . ASN A 1 142 ? 8.242 27.75 14.633 1 87.25 142 ASN A N 1
ATOM 1126 C CA . ASN A 1 142 ? 7.062 28.594 14.773 1 87.25 142 ASN A CA 1
ATOM 1127 C C . ASN A 1 142 ? 6.34 28.328 16.094 1 87.25 142 ASN A C 1
ATOM 1129 O O . ASN A 1 142 ? 5.227 28.812 16.297 1 87.25 142 ASN A O 1
ATOM 1133 N N . LYS A 1 143 ? 6.977 27.516 16.953 1 81.44 143 LYS A N 1
ATOM 1134 C CA . LYS A 1 143 ? 6.508 27.203 18.312 1 81.44 143 LYS A CA 1
ATOM 1135 C C . LYS A 1 143 ? 5.094 26.625 18.281 1 81.44 143 LYS A C 1
ATOM 1137 O O . LYS A 1 143 ? 4.23 27.047 19.047 1 81.44 143 LYS A O 1
ATOM 1142 N N . MET A 1 144 ? 4.949 25.906 17.219 1 80.75 144 MET A N 1
ATOM 1143 C CA . MET A 1 144 ? 3.668 25.203 17.141 1 80.75 144 MET A CA 1
ATOM 1144 C C . MET A 1 144 ? 3.668 23.969 18.047 1 80.75 144 MET A C 1
ATOM 1146 O O . MET A 1 144 ? 4.73 23.469 18.406 1 80.75 144 MET A O 1
ATOM 1150 N N . GLN A 1 145 ? 2.51 23.562 18.562 1 70.62 145 GLN A N 1
ATOM 1151 C CA . GLN A 1 145 ? 2.416 22.375 19.422 1 70.62 145 GLN A CA 1
ATOM 1152 C C . GLN A 1 145 ? 1.741 21.219 18.688 1 70.62 145 GLN A C 1
ATOM 1154 O O . GLN A 1 145 ? 0.555 21.297 18.375 1 70.62 145 GLN A O 1
ATOM 1159 N N . LEU A 1 146 ? 2.441 20.281 17.984 1 64 146 LEU A N 1
ATOM 1160 C CA . LEU A 1 146 ? 1.87 19.125 17.312 1 64 146 LEU A CA 1
ATOM 1161 C C . LEU A 1 146 ? 1.399 18.078 18.312 1 64 146 LEU A C 1
ATOM 1163 O O . LEU A 1 146 ? 0.556 17.234 17.984 1 64 146 LEU A O 1
ATOM 1167 N N . GLY A 1 147 ? 1.379 18.469 19.438 1 57.59 147 GLY A N 1
ATOM 1168 C CA . GLY A 1 147 ? 1.208 17.406 20.422 1 57.59 147 GLY A CA 1
ATOM 1169 C C . GLY A 1 147 ? 2.273 16.328 20.328 1 57.59 147 GLY A C 1
ATOM 1170 O O . GLY A 1 147 ? 3.463 16.641 20.219 1 57.59 147 GLY A O 1
ATOM 1171 N N . ALA A 1 148 ? 1.938 15.086 19.75 1 51.97 148 ALA A N 1
ATOM 1172 C CA . ALA A 1 148 ? 2.867 13.961 19.672 1 51.97 148 ALA A CA 1
ATOM 1173 C C . ALA A 1 148 ? 3.738 14.055 18.422 1 51.97 148 ALA A C 1
ATOM 1175 O O . ALA A 1 148 ? 3.285 14.516 17.375 1 51.97 148 ALA A O 1
ATOM 1176 N N . LYS A 1 149 ? 5.07 14.055 18.641 1 51.69 149 LYS A N 1
ATOM 1177 C CA . LYS A 1 149 ? 6.055 14.094 17.562 1 51.69 149 LYS A CA 1
ATOM 1178 C C . LYS A 1 149 ? 5.742 13.047 16.5 1 51.69 149 LYS A C 1
ATOM 1180 O O . LYS A 1 149 ? 5.246 11.961 16.812 1 51.69 149 LYS A O 1
ATOM 1185 N N . PHE A 1 150 ? 5.578 13.438 15.203 1 48.38 150 PHE A N 1
ATOM 1186 C CA . PHE A 1 150 ? 5.441 12.445 14.141 1 48.38 150 PHE A CA 1
ATOM 1187 C C . PHE A 1 150 ? 6.621 11.477 14.141 1 48.38 150 PHE A C 1
ATOM 1189 O O . PHE A 1 150 ? 6.488 10.328 13.711 1 48.38 150 PHE A O 1
ATOM 1196 N N . SER A 1 151 ? 7.879 11.984 14.312 1 41.03 151 SER A N 1
ATOM 1197 C CA . SER A 1 151 ? 9.117 11.211 14.422 1 41.03 151 SER A CA 1
ATOM 1198 C C . SER A 1 151 ? 9.57 11.109 15.875 1 41.03 151 SER A C 1
ATOM 1200 O O . SER A 1 151 ? 9.234 11.961 16.703 1 41.03 151 SER A O 1
ATOM 1202 N N . MET B 1 1 ? -19.281 -10.68 -15.844 1 79.38 1 MET B N 1
ATOM 1203 C CA . MET B 1 1 ? -19.5 -10.789 -14.398 1 79.38 1 MET B CA 1
ATOM 1204 C C . MET B 1 1 ? -18.281 -11.414 -13.727 1 79.38 1 MET B C 1
ATOM 1206 O O . MET B 1 1 ? -17.594 -12.25 -14.312 1 79.38 1 MET B O 1
ATOM 1210 N N . PRO B 1 2 ? -17.953 -10.875 -12.469 1 87.44 2 PRO B N 1
ATOM 1211 C CA . PRO B 1 2 ? -16.797 -11.492 -11.82 1 87.44 2 PRO B CA 1
ATOM 1212 C C . PRO B 1 2 ? -17.031 -12.961 -11.469 1 87.44 2 PRO B C 1
ATOM 1214 O O . PRO B 1 2 ? -18.172 -13.383 -11.305 1 87.44 2 PRO B O 1
ATOM 1217 N N . ALA B 1 3 ? -16 -13.719 -11.492 1 93.25 3 ALA B N 1
ATOM 1218 C CA . ALA B 1 3 ? -16.031 -15.133 -11.141 1 93.25 3 ALA B CA 1
ATOM 1219 C C . ALA B 1 3 ? -16.531 -15.336 -9.711 1 93.25 3 ALA B C 1
ATOM 1221 O O . ALA B 1 3 ? -16.484 -14.406 -8.898 1 93.25 3 ALA B O 1
ATOM 1222 N N . PRO B 1 4 ? -17.062 -16.531 -9.484 1 96.19 4 PRO B N 1
ATOM 1223 C CA . PRO B 1 4 ? -17.469 -16.828 -8.109 1 96.19 4 PRO B CA 1
ATOM 1224 C C . PRO B 1 4 ? -16.344 -16.594 -7.102 1 96.19 4 PRO B C 1
ATOM 1226 O O . PRO B 1 4 ? -15.164 -16.828 -7.41 1 96.19 4 PRO B O 1
ATOM 1229 N N . ALA B 1 5 ? -16.734 -16.156 -5.902 1 96.81 5 ALA B N 1
ATOM 1230 C CA . ALA B 1 5 ? -15.797 -15.805 -4.84 1 96.81 5 ALA B CA 1
ATOM 1231 C C . ALA B 1 5 ? -14.859 -16.969 -4.52 1 96.81 5 ALA B C 1
ATOM 1233 O O . ALA B 1 5 ? -13.672 -16.766 -4.273 1 96.81 5 ALA B O 1
ATOM 1234 N N . GLU B 1 6 ? -15.391 -18.125 -4.527 1 97.62 6 GLU B N 1
ATOM 1235 C CA . GLU B 1 6 ? -14.609 -19.297 -4.148 1 97.62 6 GLU B CA 1
ATOM 1236 C C . GLU B 1 6 ? -13.5 -19.562 -5.156 1 97.62 6 GLU B C 1
ATOM 1238 O O . GLU B 1 6 ? -12.398 -19.984 -4.777 1 97.62 6 GLU B O 1
ATOM 1243 N N . VAL B 1 7 ? -13.781 -19.344 -6.43 1 98.19 7 VAL B N 1
ATOM 1244 C CA . VAL B 1 7 ? -12.781 -19.531 -7.477 1 98.19 7 VAL B CA 1
ATOM 1245 C C . VAL B 1 7 ? -11.68 -18.5 -7.328 1 98.19 7 VAL B C 1
ATOM 1247 O O . VAL B 1 7 ? -10.492 -18.828 -7.387 1 98.19 7 VAL B O 1
ATOM 1250 N N . GLN B 1 8 ? -12.055 -17.281 -7.121 1 98.31 8 GLN B N 1
ATOM 1251 C CA . GLN B 1 8 ? -11.086 -16.203 -6.922 1 98.31 8 GLN B CA 1
ATOM 1252 C C . GLN B 1 8 ? -10.227 -16.453 -5.688 1 98.31 8 GLN B C 1
ATOM 1254 O O . GLN B 1 8 ? -9.008 -16.25 -5.723 1 98.31 8 GLN B O 1
ATOM 1259 N N . ALA B 1 9 ? -10.852 -16.891 -4.625 1 98.38 9 ALA B N 1
ATOM 1260 C CA . ALA B 1 9 ? -10.133 -17.156 -3.383 1 98.38 9 ALA B CA 1
ATOM 1261 C C . ALA B 1 9 ? -9.094 -18.25 -3.58 1 98.38 9 ALA B C 1
ATOM 1263 O O . ALA B 1 9 ? -7.996 -18.188 -3.018 1 98.38 9 ALA B O 1
ATOM 1264 N N . ALA B 1 10 ? -9.445 -19.234 -4.34 1 98.5 10 ALA B N 1
ATOM 1265 C CA . ALA B 1 10 ? -8.5 -20.297 -4.645 1 98.5 10 ALA B CA 1
ATOM 1266 C C . ALA B 1 10 ? -7.309 -19.766 -5.441 1 98.5 10 ALA B C 1
ATOM 1268 O O . ALA B 1 10 ? -6.164 -20.156 -5.184 1 98.5 10 ALA B O 1
ATOM 1269 N N . THR B 1 11 ? -7.582 -18.922 -6.395 1 98.5 11 THR B N 1
ATOM 1270 C CA . THR B 1 11 ? -6.523 -18.297 -7.184 1 98.5 11 THR B CA 1
ATOM 1271 C C . THR B 1 11 ? -5.637 -17.422 -6.305 1 98.5 11 THR B C 1
ATOM 1273 O O . THR B 1 11 ? -4.41 -17.438 -6.441 1 98.5 11 THR B O 1
ATOM 1276 N N . LEU B 1 12 ? -6.266 -16.688 -5.441 1 98.62 12 LEU B N 1
ATOM 1277 C CA . LEU B 1 12 ? -5.535 -15.859 -4.488 1 98.62 12 LEU B CA 1
ATOM 1278 C C . LEU B 1 12 ? -4.605 -16.719 -3.631 1 98.62 12 LEU B C 1
ATOM 1280 O O . LEU B 1 12 ? -3.439 -16.359 -3.434 1 98.62 12 LEU B O 1
ATOM 1284 N N . GLU B 1 13 ? -5.09 -17.797 -3.164 1 98.31 13 GLU B N 1
ATOM 1285 C CA . GLU B 1 13 ? -4.277 -18.703 -2.365 1 98.31 13 GLU B CA 1
ATOM 1286 C C . GLU B 1 13 ? -3.111 -19.266 -3.18 1 98.31 13 GLU B C 1
ATOM 1288 O O . GLU B 1 13 ? -1.988 -19.359 -2.684 1 98.31 13 GLU B O 1
ATOM 1293 N N . LYS B 1 14 ? -3.363 -19.609 -4.391 1 98.06 14 LYS B N 1
ATOM 1294 C CA . LYS B 1 14 ? -2.303 -20.094 -5.273 1 98.06 14 LYS B CA 1
ATOM 1295 C C . LYS B 1 14 ? -1.239 -19.016 -5.484 1 98.06 14 LYS B C 1
ATOM 1297 O O . LYS B 1 14 ? -0.046 -19.328 -5.539 1 98.06 14 LYS B O 1
ATOM 1302 N N . PHE B 1 15 ? -1.667 -17.844 -5.66 1 98.25 15 PHE B N 1
ATOM 1303 C CA . PHE B 1 15 ? -0.744 -16.719 -5.816 1 98.25 15 PHE B CA 1
ATOM 1304 C C . PHE B 1 15 ? 0.164 -16.594 -4.602 1 98.25 15 PHE B C 1
ATOM 1306 O O . PHE B 1 15 ? 1.385 -16.484 -4.738 1 98.25 15 PHE B O 1
ATOM 1313 N N . ILE B 1 16 ? -0.447 -16.609 -3.42 1 98.44 16 ILE B N 1
ATOM 1314 C CA . ILE B 1 16 ? 0.299 -16.469 -2.174 1 98.44 16 ILE B CA 1
ATOM 1315 C C . ILE B 1 16 ? 1.271 -17.641 -2.02 1 98.44 16 ILE B C 1
ATOM 1317 O O . ILE B 1 16 ? 2.43 -17.438 -1.649 1 98.44 16 ILE B O 1
ATOM 1321 N N . GLN B 1 17 ? 0.829 -18.844 -2.342 1 97.81 17 GLN B N 1
ATOM 1322 C CA . GLN B 1 17 ? 1.686 -20.031 -2.262 1 97.81 17 GLN B CA 1
ATOM 1323 C C . GLN B 1 17 ? 2.846 -19.938 -3.25 1 97.81 17 GLN B C 1
ATOM 1325 O O . GLN B 1 17 ? 3.977 -20.297 -2.924 1 97.81 17 GLN B O 1
ATOM 1330 N N . GLY B 1 18 ? 2.551 -19.516 -4.445 1 96.88 18 GLY B N 1
ATOM 1331 C CA . GLY B 1 18 ? 3.607 -19.281 -5.418 1 96.88 18 GLY B CA 1
ATOM 1332 C C . GLY B 1 18 ? 4.629 -18.266 -4.957 1 96.88 18 GLY B C 1
ATOM 1333 O O . GLY B 1 18 ? 5.836 -18.453 -5.121 1 96.88 18 GLY B O 1
ATOM 1334 N N . TRP B 1 19 ? 4.121 -17.172 -4.402 1 96.88 19 TRP B N 1
ATOM 1335 C CA . TRP B 1 19 ? 4.984 -16.125 -3.848 1 96.88 19 TRP B CA 1
ATOM 1336 C C . TRP B 1 19 ? 5.855 -16.688 -2.727 1 96.88 19 TRP B C 1
ATOM 1338 O O . TRP B 1 19 ? 7.074 -16.484 -2.721 1 96.88 19 TRP B O 1
ATOM 1348 N N . ALA B 1 20 ? 5.277 -17.469 -1.863 1 97.19 20 ALA B N 1
ATOM 1349 C CA . ALA B 1 20 ? 5.977 -18.031 -0.712 1 97.19 20 ALA B CA 1
ATOM 1350 C C . ALA B 1 20 ? 7.008 -19.062 -1.151 1 97.19 20 ALA B C 1
ATOM 1352 O O . ALA B 1 20 ? 8.07 -19.188 -0.538 1 97.19 20 ALA B O 1
ATOM 1353 N N . GLY B 1 21 ? 6.699 -19.781 -2.154 1 95.62 21 GLY B N 1
ATOM 1354 C CA . GLY B 1 21 ? 7.586 -20.812 -2.654 1 95.62 21 GLY B CA 1
ATOM 1355 C C . GLY B 1 21 ? 8.852 -20.266 -3.287 1 95.62 21 GLY B C 1
ATOM 1356 O O . GLY B 1 21 ? 9.875 -20.953 -3.34 1 95.62 21 GLY B O 1
ATOM 1357 N N . TRP B 1 22 ? 8.75 -19.141 -3.818 1 95.62 22 TRP B N 1
ATOM 1358 C CA . TRP B 1 22 ? 9.859 -18.328 -4.305 1 95.62 22 TRP B CA 1
ATOM 1359 C C . TRP B 1 22 ? 10.633 -19.062 -5.391 1 95.62 22 TRP B C 1
ATOM 1361 O O . TRP B 1 22 ? 11.867 -19.125 -5.344 1 95.62 22 TRP B O 1
ATOM 1371 N N . THR B 1 23 ? 9.969 -19.656 -6.355 1 94.06 23 THR B N 1
ATOM 1372 C CA . THR B 1 23 ? 10.5 -20.156 -7.621 1 94.06 23 THR B CA 1
ATOM 1373 C C . THR B 1 23 ? 9.844 -19.438 -8.797 1 94.06 23 THR B C 1
ATOM 1375 O O . THR B 1 23 ? 8.664 -19.078 -8.742 1 94.06 23 THR B O 1
ATOM 1378 N N . PRO B 1 24 ? 10.625 -19.25 -9.812 1 90.56 24 PRO B N 1
ATOM 1379 C CA . PRO B 1 24 ? 10.047 -18.516 -10.945 1 90.56 24 PRO B CA 1
ATOM 1380 C C . PRO B 1 24 ? 8.789 -19.172 -11.492 1 90.56 24 PRO B C 1
ATOM 1382 O O . PRO B 1 24 ? 7.773 -18.5 -11.703 1 90.56 24 PRO B O 1
ATOM 1385 N N . ASP B 1 25 ? 8.781 -20.422 -11.727 1 91.12 25 ASP B N 1
ATOM 1386 C CA . ASP B 1 25 ? 7.641 -21.141 -12.281 1 91.12 25 ASP B CA 1
ATOM 1387 C C . ASP B 1 25 ? 6.449 -21.109 -11.328 1 91.12 25 ASP B C 1
ATOM 1389 O O . ASP B 1 25 ? 5.312 -20.875 -11.75 1 91.12 25 ASP B O 1
ATOM 1393 N N . GLY B 1 26 ? 6.727 -21.297 -10.109 1 93.56 26 GLY B N 1
ATOM 1394 C CA . GLY B 1 26 ? 5.668 -21.281 -9.117 1 93.56 26 GLY B CA 1
ATOM 1395 C C . GLY B 1 26 ? 5.012 -19.922 -8.961 1 93.56 26 GLY B C 1
ATOM 1396 O O . GLY B 1 26 ? 3.787 -19.828 -8.844 1 93.56 26 GLY B O 1
ATOM 1397 N N . PHE B 1 27 ? 5.812 -18.922 -9.008 1 93.81 27 PHE B N 1
ATOM 1398 C CA . PHE B 1 27 ? 5.32 -17.562 -8.805 1 93.81 27 PHE B CA 1
ATOM 1399 C C . PHE B 1 27 ? 4.469 -17.109 -9.992 1 93.81 27 PHE B C 1
ATOM 1401 O O . PHE B 1 27 ? 3.41 -16.516 -9.805 1 93.81 27 PHE B O 1
ATOM 1408 N N . LEU B 1 28 ? 4.832 -17.469 -11.164 1 94.62 28 LEU B N 1
ATOM 1409 C CA . LEU B 1 28 ? 4.18 -16.984 -12.375 1 94.62 28 LEU B CA 1
ATOM 1410 C C . LEU B 1 28 ? 3.061 -17.922 -12.805 1 94.62 28 LEU B C 1
ATOM 1412 O O . LEU B 1 28 ? 2.285 -17.609 -13.711 1 94.62 28 LEU B O 1
ATOM 1416 N N . ALA B 1 29 ? 2.955 -19.047 -12.156 1 94 29 ALA B N 1
ATOM 1417 C CA . ALA B 1 29 ? 2.086 -20.141 -12.578 1 94 29 ALA B CA 1
ATOM 1418 C C . ALA B 1 29 ? 0.644 -19.672 -12.734 1 94 29 ALA B C 1
ATOM 1420 O O . ALA B 1 29 ? -0.07 -20.109 -13.633 1 94 29 ALA B O 1
ATOM 1421 N N . ASN B 1 30 ? 0.296 -18.688 -11.961 1 94.75 30 ASN B N 1
ATOM 1422 C CA . ASN B 1 30 ? -1.117 -18.328 -11.984 1 94.75 30 ASN B CA 1
ATOM 1423 C C . ASN B 1 30 ? -1.333 -16.938 -12.594 1 94.75 30 ASN B C 1
ATOM 1425 O O . ASN B 1 30 ? -2.4 -16.344 -12.438 1 94.75 30 ASN B O 1
ATOM 1429 N N . TRP B 1 31 ? -0.395 -16.422 -13.195 1 97.44 31 TRP B N 1
ATOM 1430 C CA . TRP B 1 31 ? -0.563 -15.219 -14 1 97.44 31 TRP B CA 1
ATOM 1431 C C . TRP B 1 31 ? -1.166 -15.547 -15.359 1 97.44 31 TRP B C 1
ATOM 1433 O O . TRP B 1 31 ? -0.782 -16.531 -15.992 1 97.44 31 TRP B O 1
ATOM 1443 N N . SER B 1 32 ? -2.145 -14.797 -15.75 1 97.75 32 SER B N 1
ATOM 1444 C CA . SER B 1 32 ? -2.605 -14.953 -17.125 1 97.75 32 SER B CA 1
ATOM 1445 C C . SER B 1 32 ? -1.508 -14.586 -18.125 1 97.75 32 SER B C 1
ATOM 1447 O O . SER B 1 32 ? -0.538 -13.914 -17.766 1 97.75 32 SER B O 1
ATOM 1449 N N . GLU B 1 33 ? -1.645 -14.945 -19.375 1 95.62 33 GLU B N 1
ATOM 1450 C CA . GLU B 1 33 ? -0.631 -14.711 -20.391 1 95.62 33 GLU B CA 1
ATOM 1451 C C . GLU B 1 33 ? -0.446 -13.219 -20.656 1 95.62 33 GLU B C 1
ATOM 1453 O O . GLU B 1 33 ? 0.652 -12.781 -21 1 95.62 33 GLU B O 1
ATOM 1458 N N . ASP B 1 34 ? -1.473 -12.484 -20.438 1 96.88 34 ASP B N 1
ATOM 1459 C CA . ASP B 1 34 ? -1.427 -11.055 -20.719 1 96.88 34 ASP B CA 1
ATOM 1460 C C . ASP B 1 34 ? -1.323 -10.242 -19.422 1 96.88 34 ASP B C 1
ATOM 1462 O O . ASP B 1 34 ? -1.616 -9.047 -19.406 1 96.88 34 ASP B O 1
ATOM 1466 N N . CYS B 1 35 ? -0.974 -10.898 -18.359 1 98.06 35 CYS B N 1
ATOM 1467 C CA . CYS B 1 35 ? -0.856 -10.211 -17.078 1 98.06 35 CYS B CA 1
ATOM 1468 C C . CYS B 1 35 ? 0.166 -9.086 -17.156 1 98.06 35 CYS B C 1
ATOM 1470 O O . CYS B 1 35 ? 1.224 -9.242 -17.766 1 98.06 35 CYS B O 1
ATOM 1472 N N . THR B 1 36 ? -0.114 -7.914 -16.5 1 97.94 36 THR B N 1
ATOM 1473 C CA . THR B 1 36 ? 0.818 -6.801 -16.375 1 97.94 36 THR B CA 1
ATOM 1474 C C . THR B 1 36 ? 1.062 -6.465 -14.906 1 97.94 36 THR B C 1
ATOM 1476 O O . THR B 1 36 ? 0.209 -6.723 -14.055 1 97.94 36 THR B O 1
ATOM 1479 N N . GLN B 1 37 ? 2.254 -5.938 -14.664 1 97.12 37 GLN B N 1
ATOM 1480 C CA . GLN B 1 37 ? 2.637 -5.523 -13.32 1 97.12 37 GLN B CA 1
ATOM 1481 C C . GLN B 1 37 ? 3.105 -4.07 -13.305 1 97.12 37 GLN B C 1
ATOM 1483 O O . GLN B 1 37 ? 3.992 -3.691 -14.07 1 97.12 37 GLN B O 1
ATOM 1488 N N . LYS B 1 38 ? 2.516 -3.289 -12.523 1 97.56 38 LYS B N 1
ATOM 1489 C CA . LYS B 1 38 ? 2.916 -1.904 -12.289 1 97.56 38 LYS B CA 1
ATOM 1490 C C . LYS B 1 38 ? 3.498 -1.726 -10.891 1 97.56 38 LYS B C 1
ATOM 1492 O O . LYS B 1 38 ? 2.857 -2.074 -9.898 1 97.56 38 LYS B O 1
ATOM 1497 N N . THR B 1 39 ? 4.727 -1.223 -10.867 1 96 39 THR B N 1
ATOM 1498 C CA . THR B 1 39 ? 5.359 -0.905 -9.594 1 96 39 THR B CA 1
ATOM 1499 C C . THR B 1 39 ? 4.844 0.425 -9.055 1 96 39 THR B C 1
ATOM 1501 O O . THR B 1 39 ? 4.809 1.424 -9.773 1 96 39 THR B O 1
ATOM 1504 N N . LEU B 1 40 ? 4.43 0.276 -7.844 1 97.69 40 LEU B N 1
ATOM 1505 C CA . LEU B 1 40 ? 4.062 1.461 -7.078 1 97.69 40 LEU B CA 1
ATOM 1506 C C . LEU B 1 40 ? 5.086 1.735 -5.977 1 97.69 40 LEU B C 1
ATOM 1508 O O . LEU B 1 40 ? 5.777 0.821 -5.527 1 97.69 40 LEU B O 1
ATOM 1512 N N . PRO B 1 41 ? 5.141 3.078 -5.574 1 97.44 41 PRO B N 1
ATOM 1513 C CA . PRO B 1 41 ? 4.332 4.219 -6.008 1 97.44 41 PRO B CA 1
ATOM 1514 C C . PRO B 1 41 ? 4.637 4.641 -7.445 1 97.44 41 PRO B C 1
ATOM 1516 O O . PRO B 1 41 ? 5.699 4.316 -7.977 1 97.44 41 PRO B O 1
ATOM 1519 N N . PHE B 1 42 ? 3.715 5.352 -8.062 1 96.44 42 PHE B N 1
ATOM 1520 C CA . PHE B 1 42 ? 3.895 5.871 -9.414 1 96.44 42 PHE B CA 1
ATOM 1521 C C . PHE B 1 42 ? 5.133 6.758 -9.492 1 96.44 42 PHE B C 1
ATOM 1523 O O . PHE B 1 42 ? 5.805 6.801 -10.523 1 96.44 42 PHE B O 1
ATOM 1530 N N . SER B 1 43 ? 5.504 7.352 -8.453 1 93.06 43 SER B N 1
ATOM 1531 C CA . SER B 1 43 ? 6.629 8.281 -8.391 1 93.06 43 SER B CA 1
ATOM 1532 C C . SER B 1 43 ? 7.953 7.559 -8.625 1 93.06 43 SER B C 1
ATOM 1534 O O . SER B 1 43 ? 8.969 8.195 -8.898 1 93.06 43 SER B O 1
ATOM 1536 N N . SER B 1 44 ? 7.973 6.285 -8.461 1 90.44 44 SER B N 1
ATOM 1537 C CA . SER B 1 44 ? 9.195 5.52 -8.688 1 90.44 44 SER B CA 1
ATOM 1538 C C . SER B 1 44 ? 9.602 5.547 -10.156 1 90.44 44 SER B C 1
ATOM 1540 O O . SER B 1 44 ? 10.75 5.25 -10.484 1 90.44 44 SER B O 1
ATOM 1542 N N . GLY B 1 45 ? 8.625 5.719 -11.031 1 90.81 45 GLY B N 1
ATOM 1543 C CA . GLY B 1 45 ? 8.914 5.852 -12.453 1 90.81 45 GLY B CA 1
ATOM 1544 C C . GLY B 1 45 ? 9.195 4.52 -13.125 1 90.81 45 GLY B C 1
ATOM 1545 O O . GLY B 1 45 ? 9.625 4.484 -14.281 1 90.81 45 GLY B O 1
ATOM 1546 N N . VAL B 1 46 ? 8.977 3.398 -12.445 1 89.44 46 VAL B N 1
ATOM 1547 C CA . VAL B 1 46 ? 9.219 2.082 -13.031 1 89.44 46 VAL B CA 1
ATOM 1548 C C . VAL B 1 46 ? 8.195 1.802 -14.125 1 89.44 46 VAL B C 1
ATOM 1550 O O . VAL B 1 46 ? 6.988 1.954 -13.906 1 89.44 46 VAL B O 1
ATOM 1553 N N . PRO B 1 47 ? 8.641 1.495 -15.258 1 92.06 47 PRO B N 1
ATOM 1554 C CA . PRO B 1 47 ? 7.707 1.219 -16.344 1 92.06 47 PRO B CA 1
ATOM 1555 C C . PRO B 1 47 ? 6.836 -0.007 -16.078 1 92.06 47 PRO B C 1
ATOM 1557 O O . PRO B 1 47 ? 7.195 -0.859 -15.266 1 92.06 47 PRO B O 1
ATOM 1560 N N . LEU B 1 48 ? 5.699 -0.01 -16.828 1 96 48 LEU B N 1
ATOM 1561 C CA . LEU B 1 48 ? 4.844 -1.189 -16.828 1 96 48 LEU B CA 1
ATOM 1562 C C . LEU B 1 48 ? 5.598 -2.416 -17.328 1 96 48 LEU B C 1
ATOM 1564 O O . LEU B 1 48 ? 6.324 -2.338 -18.312 1 96 48 LEU B O 1
ATOM 1568 N N . ARG B 1 49 ? 5.426 -3.586 -16.625 1 94.94 49 ARG B N 1
ATOM 1569 C CA . ARG B 1 49 ? 6.047 -4.844 -17.031 1 94.94 49 ARG B CA 1
ATOM 1570 C C . ARG B 1 49 ? 5.004 -5.828 -17.547 1 94.94 49 ARG B C 1
ATOM 1572 O O . ARG B 1 49 ? 3.949 -6.008 -16.938 1 94.94 49 ARG B O 1
ATOM 1579 N N . THR B 1 50 ? 5.328 -6.398 -18.641 1 95.25 50 THR B N 1
ATOM 1580 C CA . THR B 1 50 ? 4.52 -7.504 -19.141 1 95.25 50 THR B CA 1
ATOM 1581 C C . THR B 1 50 ? 4.938 -8.82 -18.484 1 95.25 50 THR B C 1
ATOM 1583 O O . THR B 1 50 ? 5.953 -8.875 -17.781 1 95.25 50 THR B O 1
ATOM 1586 N N . ARG B 1 51 ? 4.07 -9.805 -18.703 1 94.25 51 ARG B N 1
ATOM 1587 C CA . ARG B 1 51 ? 4.457 -11.125 -18.219 1 94.25 51 ARG B CA 1
ATOM 1588 C C . ARG B 1 51 ? 5.793 -11.562 -18.812 1 94.25 51 ARG B C 1
ATOM 1590 O O . ARG B 1 51 ? 6.621 -12.156 -18.125 1 94.25 51 ARG B O 1
ATOM 1597 N N . ALA B 1 52 ? 6.035 -11.273 -20.062 1 91.62 52 ALA B N 1
ATOM 1598 C CA . ALA B 1 52 ? 7.281 -11.625 -20.734 1 91.62 52 ALA B CA 1
ATOM 1599 C C . ALA B 1 52 ? 8.477 -10.938 -20.062 1 91.62 52 ALA B C 1
ATOM 1601 O O . ALA B 1 52 ? 9.523 -11.555 -19.875 1 91.62 52 ALA B O 1
ATOM 1602 N N . ASP B 1 53 ? 8.336 -9.703 -19.703 1 90.81 53 ASP B N 1
ATOM 1603 C CA . ASP B 1 53 ? 9.375 -8.984 -18.969 1 90.81 53 ASP B CA 1
ATOM 1604 C C . ASP B 1 53 ? 9.672 -9.664 -17.641 1 90.81 53 ASP B C 1
ATOM 1606 O O . ASP B 1 53 ? 10.836 -9.844 -17.266 1 90.81 53 ASP B O 1
ATOM 1610 N N . THR B 1 54 ? 8.633 -10.031 -16.984 1 91.5 54 THR B N 1
ATOM 1611 C CA . THR B 1 54 ? 8.734 -10.625 -15.664 1 91.5 54 THR B CA 1
ATOM 1612 C C . THR B 1 54 ? 9.406 -11.992 -15.734 1 91.5 54 THR B C 1
ATOM 1614 O O . THR B 1 54 ? 10.195 -12.344 -14.852 1 91.5 54 THR B O 1
ATOM 1617 N N . GLU B 1 55 ? 9.148 -12.703 -16.75 1 90.81 55 GLU B N 1
ATOM 1618 C CA . GLU B 1 55 ? 9.727 -14.031 -16.938 1 90.81 55 GLU B CA 1
ATOM 1619 C C . GLU B 1 55 ? 11.242 -13.945 -17.094 1 90.81 55 GLU B C 1
ATOM 1621 O O . GLU B 1 55 ? 11.961 -14.891 -16.766 1 90.81 55 GLU B O 1
ATOM 1626 N N . LYS B 1 56 ? 11.711 -12.852 -17.5 1 87.25 56 LYS B N 1
ATOM 1627 C CA . LYS B 1 56 ? 13.148 -12.656 -17.656 1 87.25 56 LYS B CA 1
ATOM 1628 C C . LYS B 1 56 ? 13.781 -12.141 -16.359 1 87.25 56 LYS B C 1
ATOM 1630 O O . LYS B 1 56 ? 14.891 -12.539 -16 1 87.25 56 LYS B O 1
ATOM 1635 N N . LEU B 1 57 ? 13.078 -11.383 -15.695 1 87 57 LEU B N 1
ATOM 1636 C CA . LEU B 1 57 ? 13.594 -10.648 -14.547 1 87 57 LEU B CA 1
ATOM 1637 C C . LEU B 1 57 ? 13.586 -11.523 -13.297 1 87 57 LEU B C 1
ATOM 1639 O O . LEU B 1 57 ? 14.578 -11.578 -12.562 1 87 57 LEU B O 1
ATOM 1643 N N . PHE B 1 58 ? 12.562 -12.234 -13.039 1 90.06 58 PHE B N 1
ATOM 1644 C CA . PHE B 1 58 ? 12.328 -12.875 -11.75 1 90.06 58 PHE B CA 1
ATOM 1645 C C . PHE B 1 58 ? 13.297 -14.031 -11.531 1 90.06 58 PHE B C 1
ATOM 1647 O O . PHE B 1 58 ? 13.797 -14.227 -10.422 1 90.06 58 PHE B O 1
ATOM 1654 N N . PRO B 1 59 ? 13.617 -14.812 -12.617 1 88.19 59 PRO B N 1
ATOM 1655 C CA . PRO B 1 59 ? 14.633 -15.844 -12.398 1 88.19 59 PRO B CA 1
ATOM 1656 C C . PRO B 1 59 ? 15.953 -15.273 -11.883 1 88.19 59 PRO B C 1
ATOM 1658 O O . PRO B 1 59 ? 16.578 -15.859 -10.992 1 88.19 59 PRO 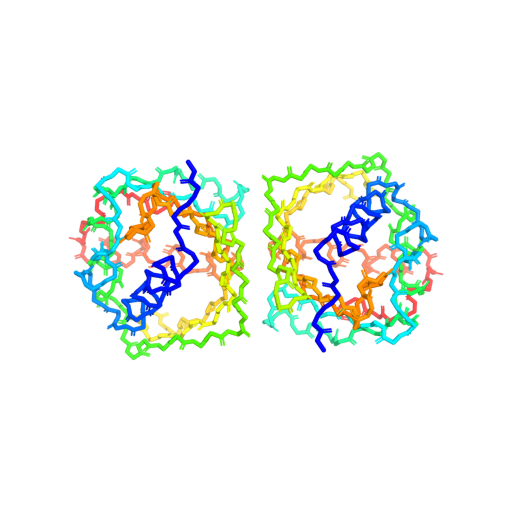B O 1
ATOM 1661 N N . VAL B 1 60 ? 16.344 -14.164 -12.352 1 85.5 60 VAL B N 1
ATOM 1662 C CA . VAL B 1 60 ? 17.594 -13.531 -11.914 1 85.5 60 VAL B CA 1
ATOM 1663 C C . VAL B 1 60 ? 17.438 -13.055 -10.469 1 85.5 60 VAL B C 1
ATOM 1665 O O . VAL B 1 60 ? 18.297 -13.344 -9.625 1 85.5 60 VAL B O 1
ATOM 1668 N N . LEU B 1 61 ? 16.375 -12.344 -10.172 1 90.31 61 LEU B N 1
ATOM 1669 C CA . LEU B 1 61 ? 16.125 -11.82 -8.828 1 90.31 61 LEU B CA 1
ATOM 1670 C C . LEU B 1 61 ? 16.062 -12.953 -7.809 1 90.31 61 LEU B C 1
ATOM 1672 O O . LEU B 1 61 ? 16.656 -12.867 -6.734 1 90.31 61 LEU B O 1
ATOM 1676 N N . MET B 1 62 ? 15.406 -14.008 -8.172 1 92.25 62 MET B N 1
ATOM 1677 C CA . MET B 1 62 ? 15.203 -15.133 -7.262 1 92.25 62 MET B CA 1
ATOM 1678 C C . MET B 1 62 ? 16.516 -15.898 -7.043 1 92.25 62 MET B C 1
ATOM 1680 O O . MET B 1 62 ? 16.719 -16.484 -5.98 1 92.25 62 MET B O 1
ATOM 1684 N N . SER B 1 63 ? 17.328 -15.836 -8 1 90.75 63 SER B N 1
ATOM 1685 C CA . SER B 1 63 ? 18.625 -16.5 -7.852 1 90.75 63 SER B CA 1
ATOM 1686 C C . SER B 1 63 ? 19.516 -15.742 -6.879 1 90.75 63 SER B C 1
ATOM 1688 O O . SER B 1 63 ? 20.438 -16.312 -6.297 1 90.75 63 SER B O 1
ATOM 1690 N N . LEU B 1 64 ? 19.281 -14.508 -6.699 1 93.31 64 LEU B N 1
ATOM 1691 C CA . LEU B 1 64 ? 20.109 -13.656 -5.855 1 93.31 64 LEU B CA 1
ATOM 1692 C C . LEU B 1 64 ? 19.594 -13.641 -4.422 1 93.31 64 LEU B C 1
ATOM 1694 O O . LEU B 1 64 ? 20.281 -13.172 -3.512 1 93.31 64 LEU B O 1
ATOM 1698 N N . MET B 1 65 ? 18.375 -14.109 -4.23 1 95.56 65 MET B N 1
ATOM 1699 C CA . MET B 1 65 ? 17.734 -14.047 -2.918 1 95.56 65 MET B CA 1
ATOM 1700 C C . MET B 1 65 ? 17.594 -15.445 -2.324 1 95.56 65 MET B C 1
ATOM 1702 O O . MET B 1 65 ? 16.891 -16.297 -2.883 1 95.56 65 MET B O 1
ATOM 1706 N N . SER B 1 66 ? 18.203 -15.609 -1.184 1 96.38 66 SER B N 1
ATOM 1707 C CA . SER B 1 66 ? 18.125 -16.891 -0.487 1 96.38 66 SER B CA 1
ATOM 1708 C C . SER B 1 66 ? 17.422 -16.734 0.859 1 96.38 66 SER B C 1
ATOM 1710 O O . SER B 1 66 ? 17.266 -15.625 1.364 1 96.38 66 SER B O 1
ATOM 1712 N N . ASN B 1 67 ? 16.875 -17.891 1.405 1 97.62 67 ASN B N 1
ATOM 1713 C CA . ASN B 1 67 ? 16.156 -17.891 2.678 1 97.62 67 ASN B CA 1
ATOM 1714 C C . ASN B 1 67 ? 14.984 -16.922 2.654 1 97.62 67 ASN B C 1
ATOM 1716 O O . ASN B 1 67 ? 14.797 -16.141 3.59 1 97.62 67 ASN B O 1
ATOM 1720 N N . PHE B 1 68 ? 14.344 -16.969 1.593 1 97.94 68 PHE B N 1
ATOM 1721 C CA . PHE B 1 68 ? 13.203 -16.078 1.396 1 97.94 68 PHE B CA 1
ATOM 1722 C C . PHE B 1 68 ? 12.055 -16.469 2.32 1 97.94 68 PHE B C 1
ATOM 1724 O O . PHE B 1 68 ? 11.719 -17.641 2.445 1 97.94 68 PHE B O 1
ATOM 1731 N N . THR B 1 69 ? 11.469 -15.422 2.973 1 98.31 69 THR B N 1
ATOM 1732 C CA . THR B 1 69 ? 10.273 -15.625 3.785 1 98.31 69 THR B CA 1
ATOM 1733 C C . THR B 1 69 ? 9.203 -14.602 3.432 1 98.31 69 THR B C 1
ATOM 1735 O O . THR B 1 69 ? 9.516 -13.445 3.113 1 98.31 69 THR B O 1
ATOM 1738 N N . LEU B 1 70 ? 8.016 -15.047 3.428 1 98.38 70 LEU B N 1
ATOM 1739 C CA . LEU B 1 70 ? 6.828 -14.234 3.191 1 98.38 70 LEU B CA 1
ATOM 1740 C C . LEU B 1 70 ? 5.906 -14.25 4.406 1 98.38 70 LEU B C 1
ATOM 1742 O O . LEU B 1 70 ? 5.484 -15.32 4.855 1 98.38 70 LEU B O 1
ATOM 1746 N N . ASP B 1 71 ? 5.637 -13.086 4.98 1 98.62 71 ASP B N 1
ATOM 1747 C CA . ASP B 1 71 ? 4.699 -12.922 6.09 1 98.62 71 ASP B CA 1
ATOM 1748 C C . ASP B 1 71 ? 3.475 -12.117 5.656 1 98.62 71 ASP B C 1
ATOM 1750 O O . ASP B 1 71 ? 3.576 -10.93 5.371 1 98.62 71 ASP B O 1
ATOM 1754 N N . ILE B 1 72 ? 2.32 -12.82 5.535 1 98.69 72 ILE B N 1
ATOM 1755 C CA . ILE B 1 72 ? 1.076 -12.164 5.148 1 98.69 72 ILE B CA 1
ATOM 1756 C C . ILE B 1 72 ? 0.463 -11.461 6.359 1 98.69 72 ILE B C 1
ATOM 1758 O O . ILE B 1 72 ? 0.103 -12.117 7.344 1 98.69 72 ILE B O 1
ATOM 1762 N N . HIS B 1 73 ? 0.353 -10.188 6.281 1 98.69 73 HIS B N 1
ATOM 1763 C CA . HIS B 1 73 ? -0.166 -9.398 7.391 1 98.69 73 HIS B CA 1
ATOM 1764 C C . HIS B 1 73 ? -1.664 -9.156 7.242 1 98.69 73 HIS B C 1
ATOM 1766 O O . HIS B 1 73 ? -2.396 -9.133 8.234 1 98.69 73 HIS B O 1
ATOM 1772 N N . ASN B 1 74 ? -2.105 -8.906 6.082 1 98.62 74 ASN B N 1
ATOM 1773 C CA . ASN B 1 74 ? -3.504 -8.594 5.805 1 98.62 74 ASN B CA 1
ATOM 1774 C C . ASN B 1 74 ? -3.898 -9 4.387 1 98.62 74 ASN B C 1
ATOM 1776 O O . ASN B 1 74 ? -3.096 -8.891 3.459 1 98.62 74 ASN B O 1
ATOM 1780 N N . VAL B 1 75 ? -5.121 -9.516 4.238 1 98.75 75 VAL B N 1
ATOM 1781 C CA . VAL B 1 75 ? -5.715 -9.82 2.939 1 98.75 75 VAL B CA 1
ATOM 1782 C C . VAL B 1 75 ? -7.117 -9.219 2.857 1 98.75 75 VAL B C 1
ATOM 1784 O O . VAL B 1 75 ? -7.926 -9.391 3.77 1 98.75 75 VAL B O 1
ATOM 1787 N N . VAL B 1 76 ? -7.367 -8.461 1.812 1 98.75 76 VAL B N 1
ATOM 1788 C CA . VAL B 1 76 ? -8.68 -7.895 1.503 1 98.75 76 VAL B CA 1
ATOM 1789 C C . VAL B 1 76 ? -9.156 -8.398 0.144 1 98.75 76 VAL B C 1
ATOM 1791 O O . VAL B 1 76 ? -8.469 -8.219 -0.867 1 98.75 76 VAL B O 1
ATOM 1794 N N . HIS B 1 77 ? -10.312 -9.055 0.158 1 98.75 77 HIS B N 1
ATOM 1795 C CA . HIS B 1 77 ? -10.82 -9.688 -1.055 1 98.75 77 HIS B CA 1
ATOM 1796 C C . HIS B 1 77 ? -12.195 -9.133 -1.431 1 98.75 77 HIS B C 1
ATOM 1798 O O . HIS B 1 77 ? -13.18 -9.398 -0.745 1 98.75 77 HIS B O 1
ATOM 1804 N N . ASP B 1 78 ? -12.211 -8.367 -2.498 1 98.25 78 ASP B N 1
ATOM 1805 C CA . ASP B 1 78 ? -13.422 -7.801 -3.096 1 98.25 78 ASP B CA 1
ATOM 1806 C C . ASP B 1 78 ? -13.93 -8.672 -4.238 1 98.25 78 ASP B C 1
ATOM 1808 O O . ASP B 1 78 ? -13.805 -8.312 -5.41 1 98.25 78 ASP B O 1
ATOM 1812 N N . ALA B 1 79 ? -14.633 -9.75 -3.914 1 97 79 ALA B N 1
ATOM 1813 C CA . ALA B 1 79 ? -15.031 -10.75 -4.902 1 97 79 ALA B CA 1
ATOM 1814 C C . ALA B 1 79 ? -15.992 -10.156 -5.926 1 97 79 ALA B C 1
ATOM 1816 O O . ALA B 1 79 ? -15.867 -10.398 -7.129 1 97 79 ALA B O 1
ATOM 1817 N N . PRO B 1 80 ? -16.922 -9.328 -5.484 1 96.19 80 PRO B N 1
ATOM 1818 C CA . PRO B 1 80 ? -17.875 -8.781 -6.465 1 96.19 80 PRO B CA 1
ATOM 1819 C C . PRO B 1 80 ? -17.188 -7.957 -7.547 1 96.19 80 PRO B C 1
ATOM 1821 O O . PRO B 1 80 ? -17.734 -7.785 -8.641 1 96.19 80 PRO B O 1
ATOM 1824 N N . GLN B 1 81 ? -15.969 -7.453 -7.242 1 97.25 81 GLN B N 1
ATOM 1825 C CA . GLN B 1 81 ? -15.289 -6.629 -8.234 1 97.25 81 GLN B CA 1
ATOM 1826 C C . GLN B 1 81 ? -14.062 -7.348 -8.797 1 97.25 81 GLN B C 1
ATOM 1828 O O . GLN B 1 81 ? -13.289 -6.762 -9.555 1 97.25 81 GLN B O 1
ATOM 1833 N N . GLY B 1 82 ? -13.836 -8.578 -8.422 1 98 82 GLY B N 1
ATOM 1834 C CA . GLY B 1 82 ? -12.758 -9.383 -8.969 1 98 82 GLY B CA 1
ATOM 1835 C C . GLY B 1 82 ? -11.383 -8.867 -8.594 1 98 82 GLY B C 1
ATOM 1836 O O . GLY B 1 82 ? -10.469 -8.852 -9.422 1 98 82 GLY B O 1
ATOM 1837 N N . LYS B 1 83 ? -11.211 -8.383 -7.328 1 98.25 83 LYS B N 1
ATOM 1838 C CA . LYS B 1 83 ? -9.953 -7.789 -6.891 1 98.25 83 LYS B CA 1
ATOM 1839 C C . LYS B 1 83 ? -9.562 -8.289 -5.504 1 98.25 83 LYS B C 1
ATOM 1841 O O . LYS B 1 83 ? -10.414 -8.766 -4.746 1 98.25 83 LYS B O 1
ATOM 1846 N N . ALA B 1 84 ? -8.305 -8.18 -5.215 1 98.75 84 ALA B N 1
ATOM 1847 C CA . ALA B 1 84 ? -7.793 -8.422 -3.867 1 98.75 84 ALA B CA 1
ATOM 1848 C C . ALA B 1 84 ? -6.57 -7.562 -3.582 1 98.75 84 ALA B C 1
ATOM 1850 O O . ALA B 1 84 ? -5.953 -7.023 -4.504 1 98.75 84 ALA B O 1
ATOM 1851 N N . VAL B 1 85 ? -6.309 -7.375 -2.369 1 98.88 85 VAL B N 1
ATOM 1852 C CA . VAL B 1 85 ? -5.098 -6.691 -1.929 1 98.88 85 VAL B CA 1
ATOM 1853 C C . VAL B 1 85 ? -4.441 -7.48 -0.796 1 98.88 85 VAL B C 1
ATOM 1855 O O . VAL B 1 85 ? -5.129 -7.988 0.093 1 98.88 85 VAL B O 1
ATOM 1858 N N . ILE B 1 86 ? -3.123 -7.594 -0.823 1 98.81 86 ILE B N 1
ATOM 1859 C CA . ILE B 1 86 ? -2.324 -8.242 0.213 1 98.81 86 ILE B CA 1
ATOM 1860 C C . ILE B 1 86 ? -1.312 -7.246 0.779 1 98.81 86 ILE B C 1
ATOM 1862 O O . ILE B 1 86 ? -0.62 -6.559 0.025 1 98.81 86 ILE B O 1
ATOM 1866 N N . TYR B 1 87 ? -1.276 -7.047 2.027 1 98.88 87 TYR B N 1
ATOM 1867 C CA . TYR B 1 87 ? -0.128 -6.434 2.686 1 98.88 87 TYR B CA 1
ATOM 1868 C C . TYR B 1 87 ? 0.798 -7.492 3.27 1 98.88 87 TYR B C 1
ATOM 1870 O O . TYR B 1 87 ? 0.369 -8.328 4.066 1 98.88 87 TYR B O 1
ATOM 1878 N N . ALA B 1 88 ? 2.021 -7.441 2.906 1 98.75 88 ALA B N 1
ATOM 1879 C CA . ALA B 1 88 ? 2.943 -8.516 3.281 1 98.75 88 ALA B CA 1
ATOM 1880 C C . ALA B 1 88 ? 4.332 -7.957 3.592 1 98.75 88 ALA B C 1
ATOM 1882 O O . ALA B 1 88 ? 4.672 -6.848 3.168 1 98.75 88 ALA B O 1
ATOM 1883 N N . LEU B 1 89 ? 5.031 -8.695 4.387 1 98.75 89 LEU B N 1
ATOM 1884 C CA . LEU B 1 89 ? 6.441 -8.461 4.672 1 98.75 89 LEU B CA 1
ATOM 1885 C C . LEU B 1 89 ? 7.305 -9.586 4.113 1 98.75 89 LEU B C 1
ATOM 1887 O O . LEU B 1 89 ? 6.945 -10.758 4.211 1 98.75 89 LEU B O 1
ATOM 1891 N N . THR B 1 90 ? 8.391 -9.195 3.496 1 98.25 90 THR B N 1
ATOM 1892 C CA . THR B 1 90 ? 9.312 -10.188 2.943 1 98.25 90 THR B CA 1
ATOM 1893 C C . THR B 1 90 ? 10.719 -9.992 3.494 1 98.25 90 THR B C 1
ATOM 1895 O O . THR B 1 90 ? 11.117 -8.867 3.797 1 98.25 90 THR B O 1
ATOM 1898 N N . LYS B 1 91 ? 11.422 -11.094 3.641 1 98.19 91 LYS B N 1
ATOM 1899 C CA . LYS B 1 91 ? 12.828 -11.117 4.031 1 98.19 91 LYS B CA 1
ATOM 1900 C C . LYS B 1 91 ? 13.617 -12.094 3.164 1 98.19 91 LYS B C 1
ATOM 1902 O O . LYS B 1 91 ? 13.086 -13.109 2.715 1 98.19 91 LYS B O 1
ATOM 1907 N N . ALA B 1 92 ? 14.836 -11.766 2.949 1 98.19 92 ALA B N 1
ATOM 1908 C CA . ALA B 1 92 ? 15.766 -12.641 2.234 1 98.19 92 ALA B CA 1
ATOM 1909 C C . ALA B 1 92 ? 17.203 -12.234 2.496 1 98.19 92 ALA B C 1
ATOM 1911 O O . ALA B 1 92 ? 17.469 -11.172 3.074 1 98.19 92 ALA B O 1
ATOM 1912 N N . ASP B 1 93 ? 18.094 -13.117 2.201 1 97.94 93 ASP B N 1
ATOM 1913 C CA . ASP B 1 93 ? 19.516 -12.805 2.127 1 97.94 93 ASP B CA 1
ATOM 1914 C C . ASP B 1 93 ? 19.953 -12.578 0.682 1 97.94 93 ASP B C 1
ATOM 1916 O O . ASP B 1 93 ? 19.5 -13.281 -0.225 1 97.94 93 ASP B O 1
ATOM 1920 N N . THR B 1 94 ? 20.828 -11.562 0.443 1 96.62 94 THR B N 1
ATOM 1921 C CA . THR B 1 94 ? 21.422 -11.312 -0.867 1 96.62 94 THR B CA 1
ATOM 1922 C C . THR B 1 94 ? 22.938 -11.234 -0.77 1 96.62 94 THR B C 1
ATOM 1924 O O . THR B 1 94 ? 23.484 -11.141 0.328 1 96.62 94 THR B O 1
ATOM 1927 N N . PRO B 1 95 ? 23.641 -11.25 -1.869 1 94.62 95 PRO B N 1
ATOM 1928 C CA . PRO B 1 95 ? 25.109 -11.117 -1.852 1 94.62 95 PRO B CA 1
ATOM 1929 C C . PRO B 1 95 ? 25.562 -9.773 -1.3 1 94.62 95 PRO B C 1
ATOM 1931 O O . PRO B 1 95 ? 26.734 -9.625 -0.917 1 94.62 95 PRO B O 1
ATOM 1934 N N . PHE B 1 96 ? 24.781 -8.828 -1.218 1 91.44 96 PHE B N 1
ATOM 1935 C CA . PHE B 1 96 ? 25.188 -7.5 -0.774 1 91.44 96 PHE B CA 1
ATOM 1936 C C . PHE B 1 96 ? 24.438 -7.102 0.496 1 91.44 96 PHE B C 1
ATOM 1938 O O . PHE B 1 96 ? 24.297 -5.914 0.792 1 91.44 96 PHE B O 1
ATOM 1945 N N . GLY B 1 97 ? 23.891 -8.109 1.249 1 94.12 97 GLY B N 1
ATOM 1946 C CA . GLY B 1 97 ? 23.297 -7.883 2.564 1 94.12 97 GLY B CA 1
ATOM 1947 C C . GLY B 1 97 ? 21.859 -8.344 2.666 1 94.12 97 GLY B C 1
ATOM 1948 O O . GLY B 1 97 ? 21.281 -8.812 1.685 1 94.12 97 GLY B O 1
ATOM 1949 N N . PRO B 1 98 ? 21.312 -8.18 3.879 1 96.94 98 PRO B N 1
ATOM 1950 C CA . PRO B 1 98 ? 19.922 -8.602 4.098 1 96.94 98 PRO B CA 1
ATOM 1951 C C . PRO B 1 98 ? 18.922 -7.734 3.34 1 96.94 98 PRO B C 1
ATOM 1953 O O . PRO B 1 98 ? 19.156 -6.547 3.121 1 96.94 98 PRO B O 1
ATOM 1956 N N . TYR B 1 99 ? 17.891 -8.352 2.893 1 97.06 99 TYR B N 1
ATOM 1957 C CA . TYR B 1 99 ? 16.75 -7.707 2.25 1 97.06 99 TYR B CA 1
ATOM 1958 C C . TYR B 1 99 ? 15.5 -7.82 3.117 1 97.06 99 TYR B C 1
ATOM 1960 O O . TYR B 1 99 ? 15.133 -8.914 3.543 1 97.06 99 TYR B O 1
ATOM 1968 N N . ARG B 1 100 ? 14.883 -6.742 3.52 1 97.81 100 ARG B N 1
ATOM 1969 C CA . ARG B 1 100 ? 13.602 -6.648 4.219 1 97.81 100 ARG B CA 1
ATOM 1970 C C . ARG B 1 100 ? 12.703 -5.598 3.572 1 97.81 100 ARG B C 1
ATOM 1972 O O . ARG B 1 100 ? 13.094 -4.438 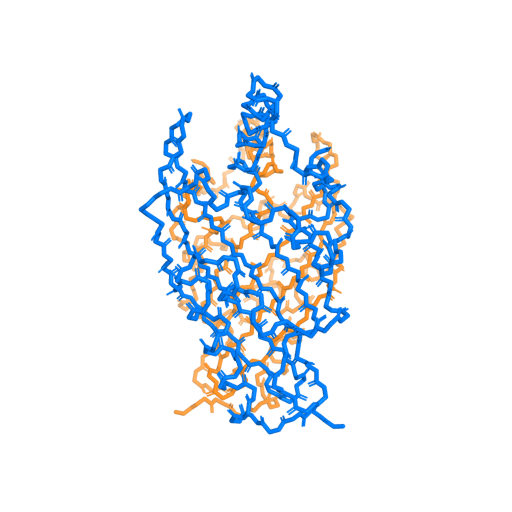3.436 1 97.81 100 ARG B O 1
ATOM 1979 N N . ASN B 1 101 ? 11.594 -6.047 3.16 1 98.06 101 ASN B N 1
ATOM 1980 C CA . ASN B 1 101 ? 10.703 -5.125 2.459 1 98.06 101 ASN B CA 1
ATOM 1981 C C . ASN B 1 101 ? 9.242 -5.352 2.84 1 98.06 101 ASN B C 1
ATOM 1983 O O . ASN B 1 101 ? 8.891 -6.41 3.357 1 98.06 101 ASN B O 1
ATOM 1987 N N . GLU B 1 102 ? 8.422 -4.387 2.678 1 98.56 102 GLU B N 1
ATOM 1988 C CA . GLU B 1 102 ? 6.969 -4.449 2.834 1 98.56 102 GLU B CA 1
ATOM 1989 C C . GLU B 1 102 ? 6.258 -4.113 1.527 1 98.56 102 GLU B C 1
ATOM 1991 O O . GLU B 1 102 ? 6.789 -3.369 0.699 1 98.56 102 GLU B O 1
ATOM 1996 N N . HIS B 1 103 ? 5.047 -4.73 1.334 1 97.62 103 HIS B N 1
ATOM 1997 C CA . HIS B 1 103 ? 4.34 -4.676 0.059 1 97.62 103 HIS B CA 1
ATOM 1998 C C . HIS B 1 103 ? 2.838 -4.508 0.266 1 97.62 103 HIS B C 1
ATOM 2000 O O . HIS B 1 103 ? 2.236 -5.219 1.075 1 97.62 103 HIS B O 1
ATOM 2006 N N . ALA B 1 104 ? 2.281 -3.568 -0.376 1 98.81 104 ALA B N 1
ATOM 2007 C CA . ALA B 1 104 ? 0.853 -3.613 -0.675 1 98.81 104 ALA B CA 1
ATOM 2008 C C . ALA B 1 104 ? 0.609 -4.016 -2.127 1 98.81 104 ALA B C 1
ATOM 2010 O O . ALA B 1 104 ? 0.913 -3.256 -3.049 1 98.81 104 ALA B O 1
ATOM 2011 N N . ILE B 1 105 ? 0.059 -5.176 -2.342 1 98.75 105 ILE B N 1
ATOM 2012 C CA . ILE B 1 105 ? -0.101 -5.723 -3.686 1 98.75 105 ILE B CA 1
ATOM 2013 C C . ILE B 1 105 ? -1.584 -5.781 -4.043 1 98.75 105 ILE B C 1
ATOM 2015 O O . ILE B 1 105 ? -2.363 -6.469 -3.379 1 98.75 105 ILE B O 1
ATOM 2019 N N . PHE B 1 106 ? -1.954 -5.066 -5.059 1 98.88 106 PHE B N 1
ATOM 2020 C CA . PHE B 1 106 ? -3.301 -5.094 -5.621 1 98.88 106 PHE B CA 1
ATOM 2021 C C . PHE B 1 106 ? -3.385 -6.082 -6.777 1 98.88 106 PHE B C 1
ATOM 2023 O O . PHE B 1 106 ? -2.576 -6.031 -7.707 1 98.88 106 PHE B O 1
ATOM 2030 N N . LEU B 1 107 ? -4.355 -6.969 -6.719 1 98.81 107 LEU B N 1
ATOM 2031 C CA . LEU B 1 107 ? -4.547 -8 -7.734 1 98.81 107 LEU B CA 1
ATOM 2032 C C . LEU B 1 107 ? -5.91 -7.852 -8.406 1 98.81 107 LEU B C 1
ATOM 2034 O O . LEU B 1 107 ? -6.902 -7.551 -7.742 1 98.81 107 LEU B O 1
ATOM 2038 N N . TRP B 1 108 ? -5.93 -8.055 -9.695 1 98.75 108 TRP B N 1
ATOM 2039 C CA . TRP B 1 108 ? -7.152 -8.242 -10.461 1 98.75 108 TRP B CA 1
ATOM 2040 C C . TRP B 1 108 ? -7.199 -9.641 -11.07 1 98.75 108 TRP B C 1
ATOM 2042 O O . TRP B 1 108 ? -6.211 -10.109 -11.641 1 98.75 108 TRP B O 1
ATOM 2052 N N . PHE B 1 109 ? -8.32 -10.258 -10.938 1 98.56 109 PHE B N 1
ATOM 2053 C CA . PHE B 1 109 ? -8.508 -11.586 -11.508 1 98.56 109 PHE B CA 1
ATOM 2054 C C . PHE B 1 109 ? -9.133 -11.5 -12.891 1 98.56 109 PHE B C 1
ATOM 2056 O O . PHE B 1 109 ? -9.82 -10.531 -13.211 1 98.56 109 PHE B O 1
ATOM 2063 N N . ASN B 1 110 ? -8.859 -12.5 -13.688 1 97.5 110 ASN B N 1
ATOM 2064 C CA . ASN B 1 110 ? -9.547 -12.57 -14.969 1 97.5 110 ASN B CA 1
ATOM 2065 C C . ASN B 1 110 ? -11.023 -12.938 -14.805 1 97.5 110 ASN B C 1
ATOM 2067 O O . ASN B 1 110 ? -11.477 -13.195 -13.688 1 97.5 110 ASN B O 1
ATOM 2071 N N . GLU B 1 111 ? -11.758 -12.961 -15.867 1 95.62 111 GLU B N 1
ATOM 2072 C CA . GLU B 1 111 ? -13.211 -13.102 -15.836 1 95.62 111 GLU B CA 1
ATOM 2073 C C . GLU B 1 111 ? -13.633 -14.406 -15.18 1 95.62 111 GLU B C 1
ATOM 2075 O O . GLU B 1 111 ? -14.609 -14.445 -14.43 1 95.62 111 GLU B O 1
ATOM 2080 N N . ILE B 1 112 ? -12.914 -15.453 -15.422 1 96.38 112 ILE B N 1
ATOM 2081 C CA . ILE B 1 112 ? -13.336 -16.75 -14.891 1 96.38 112 ILE B CA 1
ATOM 2082 C C . ILE B 1 112 ? -12.719 -16.969 -13.516 1 96.38 112 ILE B C 1
ATOM 2084 O O . ILE B 1 112 ? -13.031 -17.953 -12.836 1 96.38 112 ILE B O 1
ATOM 2088 N N . GLY B 1 113 ? -11.789 -16.141 -13.07 1 97.81 113 GLY B N 1
ATOM 2089 C CA . GLY B 1 113 ? -11.32 -16.047 -11.695 1 97.81 113 GLY B CA 1
ATOM 2090 C C . GLY B 1 113 ? -10.172 -17 -11.398 1 97.81 113 GLY B C 1
ATOM 2091 O O . GLY B 1 113 ? -9.719 -17.094 -10.258 1 97.81 113 GLY B O 1
ATOM 2092 N N . ASP B 1 114 ? -9.609 -17.641 -12.398 1 97.69 114 ASP B N 1
ATOM 2093 C CA . ASP B 1 114 ? -8.625 -18.688 -12.109 1 97.69 114 ASP B CA 1
ATOM 2094 C C . ASP B 1 114 ? -7.211 -18.203 -12.414 1 97.69 114 ASP B C 1
ATOM 2096 O O . ASP B 1 114 ? -6.25 -18.969 -12.289 1 97.69 114 ASP B O 1
ATOM 2100 N N . ARG B 1 115 ? -7.043 -16.922 -12.797 1 98.38 115 ARG B N 1
ATOM 2101 C CA . ARG B 1 115 ? -5.734 -16.328 -13.031 1 98.38 115 ARG B CA 1
ATOM 2102 C C . ARG B 1 115 ? -5.695 -14.875 -12.539 1 98.38 115 ARG B C 1
ATOM 2104 O O . ARG B 1 115 ? -6.723 -14.195 -12.516 1 98.38 115 ARG B O 1
ATOM 2111 N N . VAL B 1 116 ? -4.504 -14.477 -12.18 1 98.5 116 VAL B N 1
ATOM 2112 C CA . VAL B 1 116 ? -4.238 -13.062 -11.945 1 98.5 116 VAL B CA 1
ATOM 2113 C C . VAL B 1 116 ? -3.961 -12.359 -13.266 1 98.5 116 VAL B C 1
ATOM 2115 O O . VAL B 1 116 ? -3.109 -12.797 -14.047 1 98.5 116 VAL B O 1
ATOM 2118 N N . GLN B 1 117 ? -4.648 -11.273 -13.5 1 98.19 117 GLN B N 1
ATOM 2119 C CA . GLN B 1 117 ? -4.566 -10.609 -14.797 1 98.19 117 GLN B CA 1
ATOM 2120 C C . GLN B 1 117 ? -3.812 -9.281 -14.688 1 98.19 117 GLN B C 1
ATOM 2122 O O . GLN B 1 117 ? -3.277 -8.789 -15.688 1 98.19 117 GLN B O 1
ATOM 2127 N N . LYS B 1 118 ? -3.811 -8.656 -13.586 1 98.56 118 LYS B N 1
ATOM 2128 C CA . LYS B 1 118 ? -3.172 -7.363 -13.359 1 98.56 118 LYS B CA 1
ATOM 2129 C C . LYS B 1 118 ? -2.668 -7.242 -11.922 1 98.56 118 LYS B C 1
ATOM 2131 O O . LYS B 1 118 ? -3.336 -7.684 -10.984 1 98.56 118 LYS B O 1
ATOM 2136 N N . ILE B 1 119 ? -1.483 -6.664 -11.805 1 98.62 119 ILE B N 1
ATOM 2137 C CA . ILE B 1 119 ? -0.856 -6.453 -10.508 1 98.62 119 ILE B CA 1
ATOM 2138 C C . ILE B 1 119 ? -0.393 -5.004 -10.383 1 98.62 119 ILE B C 1
ATOM 2140 O O . ILE B 1 119 ? 0.235 -4.465 -11.297 1 98.62 119 ILE B O 1
ATOM 2144 N N . GLU B 1 120 ? -0.725 -4.332 -9.352 1 98.69 120 GLU B N 1
ATOM 2145 C CA . GLU B 1 120 ? -0.096 -3.096 -8.898 1 98.69 120 GLU B CA 1
ATOM 2146 C C . GLU B 1 120 ? 0.494 -3.26 -7.496 1 98.69 120 GLU B C 1
ATOM 2148 O O . GLU B 1 120 ? -0.202 -3.674 -6.566 1 98.69 120 GLU B O 1
ATOM 2153 N N . GLU B 1 121 ? 1.772 -2.992 -7.406 1 98.25 121 GLU B N 1
ATOM 2154 C CA . GLU B 1 121 ? 2.449 -3.289 -6.148 1 98.25 121 GLU B CA 1
ATOM 2155 C C . GLU B 1 121 ? 3.209 -2.072 -5.629 1 98.25 121 GLU B C 1
ATOM 2157 O O . GLU B 1 121 ? 4.109 -1.563 -6.305 1 98.25 121 GLU B O 1
ATOM 2162 N N . MET B 1 122 ? 2.824 -1.673 -4.426 1 98.62 122 MET B N 1
ATOM 2163 C CA . MET B 1 122 ? 3.564 -0.629 -3.725 1 98.62 122 MET B CA 1
ATOM 2164 C C . MET B 1 122 ? 4.625 -1.234 -2.811 1 98.62 122 MET B C 1
ATOM 2166 O O . MET B 1 122 ? 4.309 -2.039 -1.934 1 98.62 122 MET B O 1
ATOM 2170 N N . PHE B 1 123 ? 5.836 -0.812 -3.051 1 97.56 123 PHE B N 1
ATOM 2171 C CA . PHE B 1 123 ? 6.961 -1.216 -2.217 1 97.56 123 PHE B CA 1
ATOM 2172 C C . PHE B 1 123 ? 7.281 -0.144 -1.181 1 97.56 123 PHE B C 1
ATOM 2174 O O . PHE B 1 123 ? 6.84 1.001 -1.309 1 97.56 123 PHE B O 1
ATOM 2181 N N . ASP B 1 124 ? 7.961 -0.573 -0.108 1 97.19 124 ASP B N 1
ATOM 2182 C CA . ASP B 1 124 ? 8.688 0.418 0.678 1 97.19 124 ASP B CA 1
ATOM 2183 C C . ASP B 1 124 ? 9.758 1.107 -0.165 1 97.19 124 ASP B C 1
ATOM 2185 O O . ASP B 1 124 ? 10.805 0.519 -0.452 1 97.19 124 ASP B O 1
ATOM 2189 N N . ALA B 1 125 ? 9.508 2.314 -0.473 1 94.38 125 ALA B N 1
ATOM 2190 C CA . ALA B 1 125 ? 10.328 3.021 -1.448 1 94.38 125 ALA B CA 1
ATOM 2191 C C . ALA B 1 125 ? 11.742 3.242 -0.912 1 94.38 125 ALA B C 1
ATOM 2193 O O . ALA B 1 125 ? 12.711 3.266 -1.679 1 94.38 125 ALA B O 1
ATOM 2194 N N . VAL B 1 126 ? 11.891 3.357 0.374 1 94.44 126 VAL B N 1
ATOM 2195 C CA . VAL B 1 126 ? 13.203 3.547 0.974 1 94.44 126 VAL B CA 1
ATOM 2196 C C . VAL B 1 126 ? 14.055 2.291 0.775 1 94.44 126 VAL B C 1
ATOM 2198 O O . VAL B 1 126 ? 15.227 2.377 0.405 1 94.44 126 VAL B O 1
ATOM 2201 N N . VAL B 1 127 ? 13.461 1.191 0.953 1 95 127 VAL B N 1
ATOM 2202 C CA . VAL B 1 127 ? 14.156 -0.078 0.764 1 95 127 VAL B CA 1
ATOM 2203 C C . VAL B 1 127 ? 14.531 -0.25 -0.707 1 95 127 VAL B C 1
ATOM 2205 O O . VAL B 1 127 ? 15.648 -0.654 -1.025 1 95 127 VAL B O 1
ATOM 2208 N N . MET B 1 128 ? 13.609 0.102 -1.598 1 93.62 128 MET B N 1
ATOM 2209 C CA . MET B 1 128 ? 13.852 -0.062 -3.027 1 93.62 128 MET B CA 1
ATOM 2210 C C . MET B 1 128 ? 14.977 0.854 -3.498 1 93.62 128 MET B C 1
ATOM 2212 O O . MET B 1 128 ? 15.805 0.455 -4.32 1 93.62 128 MET B O 1
ATOM 2216 N N . GLN B 1 129 ? 15.039 2.047 -2.967 1 91.44 129 GLN B N 1
ATOM 2217 C CA . GLN B 1 129 ? 16.062 3.004 -3.346 1 91.44 129 GLN B CA 1
ATOM 2218 C C . GLN B 1 129 ? 17.453 2.508 -2.945 1 91.44 129 GLN B C 1
ATOM 2220 O O . GLN B 1 129 ? 18.453 2.83 -3.598 1 91.44 129 GLN B O 1
ATOM 2225 N N . GLU B 1 130 ? 17.469 1.778 -1.934 1 92.38 130 GLU B N 1
ATOM 2226 C CA . GLU B 1 130 ? 18.75 1.226 -1.48 1 92.38 130 GLU B CA 1
ATOM 2227 C C . GLU B 1 130 ? 19.094 -0.056 -2.234 1 92.38 130 GLU B C 1
ATOM 2229 O O . GLU B 1 130 ? 20.25 -0.298 -2.557 1 92.38 130 GLU B O 1
ATOM 2234 N N . PHE B 1 131 ? 18.172 -0.825 -2.52 1 93.5 131 PHE B N 1
ATOM 2235 C CA . PHE B 1 131 ? 18.344 -2.168 -3.059 1 93.5 131 PHE B CA 1
ATOM 2236 C C . PHE B 1 131 ? 18.672 -2.117 -4.547 1 93.5 131 PHE B C 1
ATOM 2238 O O . PHE B 1 131 ? 19.562 -2.818 -5.012 1 93.5 131 PHE B O 1
ATOM 2245 N N . LEU B 1 132 ? 17.984 -1.306 -5.277 1 89.38 132 LEU B N 1
ATOM 2246 C CA . LEU B 1 132 ? 18.031 -1.354 -6.734 1 89.38 132 LEU B CA 1
ATOM 2247 C C . LEU B 1 132 ? 19.422 -0.995 -7.254 1 89.38 132 LEU B C 1
ATOM 2249 O O . LEU B 1 132 ? 19.953 -1.68 -8.125 1 89.38 132 LEU B O 1
ATOM 2253 N N . PRO B 1 133 ? 20.062 0.074 -6.762 1 90.69 133 PRO B N 1
ATOM 2254 C CA . PRO B 1 133 ? 21.422 0.381 -7.219 1 90.69 133 PRO B CA 1
ATOM 2255 C C . PRO B 1 133 ? 22.422 -0.74 -6.922 1 90.69 133 PRO B C 1
ATOM 2257 O O . PRO B 1 133 ? 23.328 -0.999 -7.719 1 90.69 133 PRO B O 1
ATOM 2260 N N . LYS B 1 134 ? 22.25 -1.391 -5.793 1 91.69 134 LYS B N 1
ATOM 2261 C CA . LYS B 1 134 ? 23.109 -2.518 -5.445 1 91.69 134 LYS B CA 1
ATOM 2262 C C . LYS B 1 134 ? 22.891 -3.691 -6.395 1 91.69 134 LYS B C 1
ATOM 2264 O O . LYS B 1 134 ? 23.859 -4.355 -6.797 1 91.69 134 LYS B O 1
ATOM 2269 N N . LEU B 1 135 ? 21.672 -3.904 -6.68 1 89.19 135 LEU B N 1
ATOM 2270 C CA . LEU B 1 135 ? 21.328 -4.957 -7.629 1 89.19 135 LEU B CA 1
ATOM 2271 C C . LEU B 1 135 ? 21.938 -4.676 -9 1 89.19 135 LEU B C 1
ATOM 2273 O O . LEU B 1 135 ? 22.562 -5.551 -9.594 1 89.19 135 LEU B O 1
ATOM 2277 N N . ASP B 1 136 ? 21.766 -3.49 -9.469 1 87.19 136 ASP B N 1
ATOM 2278 C CA . ASP B 1 136 ? 22.297 -3.105 -10.773 1 87.19 136 ASP B CA 1
ATOM 2279 C C . ASP B 1 136 ? 23.812 -3.285 -10.828 1 87.19 136 ASP B C 1
ATOM 2281 O O . ASP B 1 136 ? 24.344 -3.801 -11.812 1 87.19 136 ASP B O 1
ATOM 2285 N N . LYS B 1 137 ? 24.453 -2.818 -9.852 1 89.62 137 LYS B N 1
ATOM 2286 C CA . LYS B 1 137 ? 25.906 -2.941 -9.773 1 89.62 137 LYS B CA 1
ATOM 2287 C C . LYS B 1 137 ? 26.344 -4.406 -9.781 1 89.62 137 LYS B C 1
ATOM 2289 O O . LYS B 1 137 ? 27.281 -4.777 -10.484 1 89.62 137 LYS B O 1
ATOM 2294 N N . TYR B 1 138 ? 25.656 -5.176 -8.977 1 89.31 138 TYR B N 1
ATOM 2295 C CA . TYR B 1 138 ? 26 -6.594 -8.891 1 89.31 138 TYR B CA 1
ATOM 2296 C C . TYR B 1 138 ? 25.812 -7.281 -10.242 1 89.31 138 TYR B C 1
ATOM 2298 O O . TYR B 1 138 ? 26.656 -8.062 -10.672 1 89.31 138 TYR B O 1
ATOM 2306 N N . VAL B 1 139 ? 24.719 -7.023 -10.875 1 86.06 139 VAL B N 1
ATOM 2307 C CA . VAL B 1 139 ? 24.406 -7.621 -12.164 1 86.06 139 VAL B CA 1
ATOM 2308 C C . VAL B 1 139 ? 25.438 -7.195 -13.203 1 86.06 139 VAL B C 1
ATOM 2310 O O . VAL B 1 139 ? 25.906 -8.016 -14 1 86.06 139 VAL B O 1
ATOM 2313 N N . ALA B 1 140 ? 25.75 -5.984 -13.195 1 86.56 140 ALA B N 1
ATOM 2314 C CA . ALA B 1 140 ? 26.766 -5.473 -14.117 1 86.56 140 ALA B CA 1
ATOM 2315 C C . ALA B 1 140 ? 28.125 -6.121 -13.859 1 86.56 140 ALA B C 1
ATOM 2317 O O . ALA B 1 140 ? 28.797 -6.562 -14.797 1 86.56 140 ALA B O 1
ATOM 2318 N N . ASP B 1 141 ? 28.453 -6.199 -12.617 1 89.69 141 ASP B N 1
ATOM 2319 C CA . ASP B 1 141 ? 29.75 -6.73 -12.219 1 89.69 141 ASP B CA 1
ATOM 2320 C C . ASP B 1 141 ? 29.875 -8.211 -12.562 1 89.69 141 ASP B C 1
ATOM 2322 O O . ASP B 1 141 ? 30.969 -8.719 -12.82 1 89.69 141 ASP B O 1
ATOM 2326 N N . ASN B 1 142 ? 28.766 -8.883 -12.57 1 87.5 142 ASN B N 1
ATOM 2327 C CA . ASN B 1 142 ? 28.797 -10.32 -12.781 1 87.5 142 ASN B CA 1
ATOM 2328 C C . ASN B 1 142 ? 28.297 -10.695 -14.172 1 87.5 142 ASN B C 1
ATOM 2330 O O . ASN B 1 142 ? 28.062 -11.867 -14.461 1 87.5 142 ASN B O 1
ATOM 2334 N N . LYS B 1 143 ? 28.078 -9.695 -15.023 1 81.06 143 LYS B N 1
ATOM 2335 C CA . LYS B 1 143 ? 27.672 -9.828 -16.422 1 81.06 143 LYS B CA 1
ATOM 2336 C C . LYS B 1 143 ? 26.391 -10.641 -16.547 1 81.06 143 LYS B C 1
ATOM 2338 O O . LYS B 1 143 ? 26.312 -11.555 -17.375 1 81.06 143 LYS B O 1
ATOM 2343 N N . MET B 1 144 ? 25.656 -10.383 -15.539 1 81.12 144 MET B N 1
ATOM 2344 C CA . MET B 1 144 ? 24.344 -11.023 -15.617 1 81.12 144 MET B CA 1
ATOM 2345 C C . MET B 1 144 ? 23.422 -10.258 -16.562 1 81.12 144 MET B C 1
ATOM 2347 O O . MET B 1 144 ? 23.672 -9.094 -16.875 1 81.12 144 MET B O 1
ATOM 2351 N N . GLN B 1 145 ? 22.438 -10.945 -17.188 1 70.25 145 GLN B N 1
ATOM 2352 C CA . GLN B 1 145 ? 21.516 -10.297 -18.109 1 70.25 145 GLN B CA 1
ATOM 2353 C C . GLN B 1 145 ? 20.109 -10.195 -17.5 1 70.25 145 GLN B C 1
ATOM 2355 O O . GLN B 1 145 ? 19.453 -11.211 -17.281 1 70.25 145 GLN B O 1
ATOM 2360 N N . LEU B 1 146 ? 19.734 -9.117 -16.812 1 63.53 146 LEU B N 1
ATOM 2361 C CA . LEU B 1 146 ? 18.391 -8.938 -16.25 1 63.53 146 LEU B CA 1
ATOM 2362 C C . LEU B 1 146 ? 17.391 -8.617 -17.344 1 63.53 146 LEU B C 1
ATOM 2364 O O . LEU B 1 146 ? 16.172 -8.773 -17.141 1 63.53 146 LEU B O 1
ATOM 2368 N N . GLY B 1 147 ? 17.797 -8.812 -18.453 1 56.94 147 GLY B N 1
ATOM 2369 C CA . GLY B 1 147 ? 16.969 -8.273 -19.5 1 56.94 147 GLY B CA 1
ATOM 2370 C C . GLY B 1 147 ? 16.703 -6.785 -19.359 1 56.94 147 GLY B C 1
ATOM 2371 O O . GLY B 1 147 ? 17.641 -5.98 -19.359 1 56.94 147 GLY B O 1
ATOM 2372 N N . ALA B 1 148 ? 15.516 -6.32 -18.719 1 51.53 148 ALA B N 1
ATOM 2373 C CA . ALA B 1 148 ? 15.133 -4.918 -18.594 1 51.53 148 ALA B CA 1
ATOM 2374 C C . ALA B 1 148 ? 15.594 -4.34 -17.266 1 51.53 148 ALA B C 1
ATOM 2376 O O . ALA B 1 148 ? 15.609 -5.039 -16.25 1 51.53 148 ALA B O 1
ATOM 2377 N N . LYS B 1 149 ? 16.391 -3.289 -17.438 1 52.44 149 LYS B N 1
ATOM 2378 C CA . LYS B 1 149 ? 16.875 -2.574 -16.266 1 52.44 149 LYS B CA 1
ATOM 2379 C C . LYS B 1 149 ? 15.734 -2.277 -15.297 1 52.44 149 LYS B C 1
ATOM 2381 O O . LYS B 1 149 ? 14.602 -2.023 -15.719 1 52.44 149 LYS B O 1
ATOM 2386 N N . PHE B 1 150 ? 15.797 -2.738 -14.031 1 47.5 150 PHE B N 1
ATOM 2387 C CA . PHE B 1 150 ? 14.805 -2.322 -13.047 1 47.5 150 PHE B CA 1
ATOM 2388 C C . PHE B 1 150 ? 14.727 -0.802 -12.961 1 47.5 150 PHE B C 1
ATOM 2390 O O . PHE B 1 150 ? 13.711 -0.247 -12.555 1 47.5 150 PHE B O 1
ATOM 2397 N N . SER B 1 151 ? 15.875 -0.022 -12.914 1 39.97 151 SER B N 1
ATOM 2398 C CA . SER B 1 151 ? 15.977 1.435 -12.914 1 39.97 151 SER B CA 1
ATOM 2399 C C . SER B 1 151 ? 16.297 1.967 -14.305 1 39.97 151 SER B C 1
ATOM 2401 O O . SER B 1 151 ? 16.891 1.259 -15.125 1 39.97 151 SER B O 1
#